Protein AF-A0A958MGC2-F1 (afdb_monomer_lite)

Secondary structure (DSSP, 8-state):
-HHHHHHHHHHHHHHHHTS-HHHHHHHHS--TTSPPPEEEEEEEBSS-HHHHHHHHHHHH--EEEEEEEEEEEE-TTT--EEEEEEEEEEEEEETTEEEEEEE--TT---S-HHHHHHH---EEEEEPPBPHHHHHHHHHHHHHHHHTT-B-S-SS---EEEEEEPPPTTTSTT--HHHHHHHHHHHHSHHHHHHHHHHH---HHHHTTSBPPPHHHHHHHH-TT----HHHHHIIIIIIHHHHHTT-TTGGGS-HHHHHHHHHHHHHHH-GGGGHHHHTSBSEE-HHHHHHH-TTSHHHHHHHTTSS--S--SEEEEEE-SS--HHHHHHHHHHHHHHHHHHHHHHHGGG---S--------------------

Sequence (375 aa):
MKVVTFLLIFSLALQALAANPLIVAEDRYFDPAFMPRVGIEIELTGLSLEELAPIIQKKIGGVIQVYKKEEWDFDPATKKPLRYYVVGKQIEKSLLGALIIKPEDNGTSNDNLKEAYQKTQVVEIVTEPLNYAQVEVLQKAMDAIKEAGALGTSRVSSVSIQINVEMGEGLRENILVNDILTILRGYLHPDPRKDIGFHFKVPKHRQKYLGLFSDGMMERLMDPLYHPSWEKFFEDFMYRQSLEILGFAKAWSFSPKRARRLLRREVEAKGFEVLLPVMKWNYIRVSSLMMFMFPKDWLTQYLLETDWFKDHPILEFREPNNDFRVNSKVRKITGHVIRSTHEGVVALKGLGFRKGVLPIFKVSRPSCQRIMLNL

Radius of gyration: 22.32 Å; chains: 1; bounding box: 54×69×52 Å

Foldseek 3Di:
DVVVVVVVVVVVVVVVVVPQPLVVLLVPLDDLVPFFFKKKKWKWFFDDQVRLPVLLCVLFPADKDKDWDWDWDAQPVPRHIDIDIWIWIWGAPTNQHIKIKTADLLPPPPNDVVVSSVPGRMIMIIGDGGRLVSLVSVLRSLVRVVVVGIAFADLPDQIWMKIQGADPPVVLVVDFPQLVLLLCCSCVPPVVVVVLCVVQVHHPVLDLLADDFDPVVVVLSNPPPNRDGLVVNLLCQQFLSLVVLVVNPCSVVDDSVRRLVVVVVCCVVPNCVSCCSRAGRHQKHQVLSNCLVCVPDPVSVVVVVVVPDDNDDRMMGIGGTGPSCSSSVSSSSSSSSSVSNVVVVVVVVVVPDDDDDPDPPPPPDDPPDDDDPDD

pLDDT: mean 78.14, std 20.05, range [22.38, 98.25]

Structure (mmCIF, N/CA/C/O backbone):
data_AF-A0A958MGC2-F1
#
_entry.id   AF-A0A958MGC2-F1
#
loop_
_atom_site.group_PDB
_atom_site.id
_atom_site.type_symbol
_atom_site.label_atom_id
_atom_site.label_alt_id
_atom_site.label_comp_id
_atom_site.label_asym_id
_atom_site.label_entity_id
_atom_site.label_seq_id
_atom_site.pdbx_PDB_ins_code
_atom_site.Cartn_x
_atom_site.Cartn_y
_atom_site.Cartn_z
_atom_site.occupancy
_atom_site.B_iso_or_equiv
_atom_site.auth_seq_id
_atom_site.auth_comp_id
_atom_site.auth_asym_id
_atom_site.auth_atom_id
_atom_site.pdbx_PDB_model_num
ATOM 1 N N . MET A 1 1 ? -30.769 -38.389 -25.451 1.00 60.81 1 MET A N 1
ATOM 2 C CA . MET A 1 1 ? -30.985 -37.647 -24.183 1.00 60.81 1 MET A CA 1
ATOM 3 C C . MET A 1 1 ? -29.845 -37.795 -23.172 1.00 60.81 1 MET A C 1
ATOM 5 O O . MET A 1 1 ? -29.325 -36.772 -22.761 1.00 60.81 1 MET A O 1
ATOM 9 N N . LYS A 1 2 ? -29.387 -39.006 -22.809 1.00 76.19 2 LYS A N 1
ATOM 10 C CA . LYS A 1 2 ? -28.384 -39.200 -21.732 1.00 76.19 2 LYS A CA 1
ATOM 11 C C . LYS A 1 2 ? -27.013 -38.525 -21.955 1.00 76.19 2 LYS A C 1
ATOM 13 O O . LYS A 1 2 ? -26.434 -38.025 -21.001 1.00 76.19 2 LYS A O 1
ATOM 18 N N . VAL A 1 3 ? -26.522 -38.458 -23.197 1.00 79.56 3 VAL A N 1
ATOM 19 C CA . VAL A 1 3 ? -25.216 -37.841 -23.524 1.00 79.56 3 VAL A CA 1
ATOM 20 C C . VAL A 1 3 ? -25.236 -36.318 -23.360 1.00 79.56 3 VAL A C 1
ATOM 22 O O . VAL A 1 3 ? -24.303 -35.747 -22.811 1.00 79.56 3 VAL A O 1
ATOM 25 N N . VAL A 1 4 ? -26.325 -35.661 -23.772 1.00 81.44 4 VAL A N 1
ATOM 26 C CA . VAL A 1 4 ? -26.470 -34.200 -23.656 1.00 81.44 4 VAL A CA 1
ATOM 27 C C . VAL A 1 4 ? -26.569 -33.790 -22.188 1.00 81.44 4 VAL A C 1
ATOM 29 O O . VAL A 1 4 ? -25.890 -32.861 -21.775 1.00 81.44 4 VAL A O 1
ATOM 32 N N . THR A 1 5 ? -27.333 -34.528 -21.376 1.00 86.00 5 THR A N 1
ATOM 33 C CA . THR A 1 5 ? -27.418 -34.289 -19.928 1.00 86.00 5 THR A CA 1
ATOM 34 C C . THR A 1 5 ? -26.073 -34.511 -19.231 1.00 86.00 5 THR A C 1
ATOM 36 O O . THR A 1 5 ? -25.695 -33.706 -18.387 1.00 86.00 5 THR A O 1
ATOM 39 N N . PHE A 1 6 ? -25.318 -35.550 -19.608 1.00 85.44 6 PHE A N 1
ATOM 40 C CA . PHE A 1 6 ? -23.979 -35.794 -19.063 1.00 85.44 6 PHE A CA 1
ATOM 41 C C . PHE A 1 6 ? -22.995 -34.674 -19.422 1.00 85.44 6 PHE A C 1
ATOM 43 O O . PHE A 1 6 ? -22.301 -34.181 -18.542 1.00 85.44 6 PHE A O 1
ATOM 50 N N . LEU A 1 7 ? -22.973 -34.221 -20.679 1.00 83.19 7 LEU A N 1
ATOM 51 C CA . LEU A 1 7 ? -22.119 -33.109 -21.107 1.00 83.19 7 LEU A CA 1
ATOM 52 C C . LEU A 1 7 ? -22.493 -31.794 -20.418 1.00 83.19 7 LEU A C 1
ATOM 54 O O . LEU A 1 7 ? -21.602 -31.034 -20.055 1.00 83.19 7 LEU A O 1
ATOM 58 N N . LEU A 1 8 ? -23.785 -31.542 -20.187 1.00 82.38 8 LEU A N 1
ATOM 59 C CA . LEU A 1 8 ? -24.240 -30.352 -19.467 1.00 82.38 8 LEU A CA 1
ATOM 60 C C . LEU A 1 8 ? -23.826 -30.395 -17.991 1.00 82.38 8 LEU A C 1
ATOM 62 O O . LEU A 1 8 ? -23.301 -29.414 -17.481 1.00 82.38 8 LEU A O 1
ATOM 66 N N . ILE A 1 9 ? -24.002 -31.537 -17.320 1.00 79.75 9 ILE A N 1
ATOM 67 C CA . ILE A 1 9 ? -23.574 -31.726 -15.925 1.00 79.75 9 ILE A CA 1
ATOM 68 C C . ILE A 1 9 ? -22.051 -31.651 -15.815 1.00 79.75 9 ILE A C 1
ATOM 70 O O . ILE A 1 9 ? -21.545 -31.018 -14.899 1.00 79.75 9 ILE A O 1
ATOM 74 N N . PHE A 1 10 ? -21.314 -32.247 -16.751 1.00 76.81 10 PHE A N 1
ATOM 75 C CA . PHE A 1 10 ? -19.855 -32.194 -16.776 1.00 76.81 10 PHE A CA 1
ATOM 76 C C . PHE A 1 10 ? -19.345 -30.776 -17.057 1.00 76.81 10 PHE A C 1
ATOM 78 O O . PHE A 1 10 ? -18.408 -30.326 -16.408 1.00 76.81 10 PHE A O 1
ATOM 85 N N . SER A 1 11 ? -19.995 -30.036 -17.957 1.00 71.25 11 SER A N 1
ATOM 86 C CA . SER A 1 11 ? -19.690 -28.629 -18.223 1.00 71.25 11 SER A CA 1
ATOM 87 C C . SER A 1 11 ? -20.003 -27.742 -17.018 1.00 71.25 11 SER A C 1
ATOM 89 O O . SER A 1 11 ? -19.169 -26.920 -16.658 1.00 71.25 11 SER A O 1
ATOM 91 N N . LEU A 1 12 ? -21.136 -27.951 -16.343 1.00 69.69 12 LEU A N 1
ATOM 92 C CA . LEU A 1 12 ? -21.482 -27.247 -15.105 1.00 69.69 12 LEU A CA 1
ATOM 93 C C . LEU A 1 12 ? -20.542 -27.621 -13.952 1.00 69.69 12 LEU A C 1
ATOM 95 O O . LEU A 1 12 ? -20.161 -26.751 -13.180 1.00 69.69 12 LEU A O 1
ATOM 99 N N . ALA A 1 13 ? -20.114 -28.881 -13.855 1.00 64.06 13 ALA A N 1
ATOM 100 C CA . ALA A 1 13 ? -19.135 -29.332 -12.868 1.00 64.06 13 ALA A CA 1
ATOM 101 C C . ALA A 1 13 ? -17.744 -28.746 -13.144 1.00 64.06 13 ALA A C 1
ATOM 103 O O . ALA A 1 13 ? -17.074 -28.316 -12.212 1.00 64.06 13 ALA A O 1
ATOM 104 N N . LEU A 1 14 ? -17.324 -28.661 -14.409 1.00 61.19 14 LEU A N 1
ATOM 105 C CA . LEU A 1 14 ? -16.090 -27.984 -14.811 1.00 61.19 14 LEU A CA 1
ATOM 106 C C . LEU A 1 14 ? -16.166 -26.473 -14.579 1.00 61.19 14 LEU A C 1
ATOM 108 O O . LEU A 1 14 ? -15.189 -25.895 -14.124 1.00 61.19 14 LEU A O 1
ATOM 112 N N . GLN A 1 15 ? -17.312 -25.837 -14.832 1.00 56.97 15 GLN A N 1
ATOM 113 C CA . GLN A 1 15 ? -17.533 -24.417 -14.536 1.00 56.97 15 GLN A CA 1
ATOM 114 C C . GLN A 1 15 ? -17.583 -24.144 -13.026 1.00 56.97 15 GLN A C 1
ATOM 116 O O . GLN A 1 15 ? -17.067 -23.127 -12.580 1.00 56.97 15 GLN A O 1
ATOM 121 N N . ALA A 1 16 ? -18.131 -25.065 -12.229 1.00 54.12 16 ALA A N 1
ATOM 122 C CA . ALA A 1 16 ? -18.111 -24.997 -10.768 1.00 54.12 16 ALA A CA 1
ATOM 123 C C . ALA A 1 16 ? -16.713 -25.277 -10.185 1.00 54.12 16 ALA A C 1
ATOM 125 O O . ALA A 1 16 ? -16.341 -24.684 -9.178 1.00 54.12 16 ALA A O 1
ATOM 126 N N . LEU A 1 17 ? -15.909 -26.132 -10.827 1.00 52.47 17 LEU A N 1
ATOM 127 C CA . LEU A 1 17 ? -14.487 -26.325 -10.508 1.00 52.47 17 LEU A CA 1
ATOM 128 C C . LEU A 1 17 ? -13.619 -25.146 -10.975 1.00 52.47 17 LEU A C 1
ATOM 130 O O . LEU A 1 17 ? -12.576 -24.890 -10.382 1.00 52.47 17 LEU A O 1
ATOM 134 N N . ALA A 1 18 ? -14.063 -24.425 -12.005 1.00 49.25 18 ALA A N 1
ATOM 135 C CA . ALA A 1 18 ? -13.498 -23.161 -12.469 1.00 49.25 18 ALA A CA 1
ATOM 136 C C . ALA A 1 18 ? -14.079 -21.937 -11.736 1.00 49.25 18 ALA A C 1
ATOM 138 O O . ALA A 1 18 ? -13.784 -20.805 -12.124 1.00 49.25 18 ALA A O 1
ATOM 139 N N . ALA A 1 19 ? -14.893 -22.138 -10.687 1.00 49.19 19 ALA A N 1
ATOM 140 C CA . ALA A 1 19 ? -15.298 -21.055 -9.799 1.00 49.19 19 ALA A CA 1
ATOM 141 C C . ALA A 1 19 ? -14.047 -20.331 -9.289 1.00 49.19 19 ALA A C 1
ATOM 143 O O . ALA A 1 19 ? -13.040 -20.979 -8.990 1.00 49.19 19 ALA A O 1
ATOM 144 N N . ASN A 1 20 ? -14.111 -18.994 -9.246 1.00 53.62 20 ASN A N 1
ATOM 145 C CA . ASN A 1 20 ? -12.945 -18.134 -9.075 1.00 53.62 20 ASN A CA 1
ATOM 146 C C . ASN A 1 20 ? -12.030 -18.666 -7.960 1.00 53.62 20 ASN A C 1
ATOM 148 O O . ASN A 1 20 ? -12.448 -18.739 -6.800 1.00 53.62 20 ASN A O 1
ATOM 152 N N . PRO A 1 21 ? -10.779 -19.014 -8.288 1.00 52.41 21 PRO A N 1
ATOM 153 C CA . PRO A 1 21 ? -9.849 -19.583 -7.332 1.00 52.41 21 PRO A CA 1
ATOM 154 C C . PRO A 1 21 ? -9.601 -18.706 -6.095 1.00 52.41 21 PRO A C 1
ATOM 156 O O . PRO A 1 21 ? -9.197 -19.240 -5.069 1.00 52.41 21 PRO A O 1
ATOM 159 N N . LEU A 1 22 ? -9.849 -17.389 -6.158 1.00 48.25 22 LEU A N 1
ATOM 160 C CA . LEU A 1 22 ? -9.833 -16.499 -4.990 1.00 48.25 22 LEU A CA 1
ATOM 161 C C . LEU A 1 22 ? -11.006 -16.746 -4.033 1.00 48.25 22 LEU A C 1
ATOM 163 O O . LEU A 1 22 ? -10.810 -16.711 -2.825 1.00 48.25 22 LEU A O 1
ATOM 167 N N . ILE A 1 23 ? -12.198 -17.035 -4.564 1.00 50.75 23 ILE A N 1
ATOM 168 C CA . ILE A 1 23 ? -13.421 -17.268 -3.778 1.00 50.75 23 ILE A CA 1
ATOM 169 C C . ILE A 1 23 ? -13.341 -18.618 -3.056 1.00 50.75 23 ILE A C 1
ATOM 171 O O . ILE A 1 23 ? -13.745 -18.737 -1.907 1.00 50.75 23 ILE A O 1
ATOM 175 N N . VAL A 1 24 ? -12.767 -19.640 -3.700 1.00 53.22 24 VAL A N 1
ATOM 176 C CA . VAL A 1 24 ? -12.574 -20.964 -3.077 1.00 53.22 24 VAL A CA 1
ATOM 177 C C . VAL A 1 24 ? -11.347 -20.983 -2.155 1.00 53.22 24 VAL A C 1
ATOM 179 O O . VAL A 1 24 ? -11.271 -21.801 -1.234 1.00 53.22 24 VAL A O 1
ATOM 182 N N . ALA A 1 25 ? -10.376 -20.086 -2.373 1.00 53.91 25 ALA A N 1
ATOM 183 C CA . ALA A 1 25 ? -9.175 -20.038 -1.548 1.00 53.91 25 ALA A CA 1
ATOM 184 C C . ALA A 1 25 ? -9.444 -19.587 -0.108 1.00 53.91 25 ALA A C 1
ATOM 186 O O . ALA A 1 25 ? -8.764 -20.072 0.799 1.00 53.91 25 ALA A O 1
ATOM 187 N N . GLU A 1 26 ? -10.448 -18.726 0.086 1.00 60.03 26 GLU A N 1
ATOM 188 C CA . GLU A 1 26 ? -10.900 -18.229 1.391 1.00 60.03 26 GLU A CA 1
ATOM 189 C C . GLU A 1 26 ? -11.238 -19.333 2.386 1.00 60.03 26 GLU A C 1
ATOM 191 O O . GLU A 1 26 ? -10.917 -19.191 3.558 1.00 60.03 26 GLU A O 1
ATOM 196 N N . ASP A 1 27 ? -11.867 -20.417 1.933 1.00 63.47 27 ASP A N 1
ATOM 197 C CA . ASP A 1 27 ? -12.361 -21.463 2.832 1.00 63.47 27 ASP A CA 1
ATOM 198 C C . ASP A 1 27 ? -11.470 -22.710 2.823 1.00 63.47 27 ASP A C 1
ATOM 200 O O . ASP A 1 27 ? -11.429 -23.458 3.798 1.00 63.47 27 ASP A O 1
ATOM 204 N N . ARG A 1 28 ? -10.739 -22.957 1.726 1.00 65.88 28 ARG A N 1
ATOM 205 C CA . ARG A 1 28 ? -9.968 -24.199 1.558 1.00 65.88 28 ARG A CA 1
ATOM 206 C C . ARG A 1 28 ? -8.533 -24.124 2.076 1.00 65.88 28 ARG A C 1
ATOM 208 O O . ARG A 1 28 ? -8.011 -25.142 2.522 1.00 65.88 28 ARG A O 1
ATOM 215 N N . TYR A 1 29 ? -7.883 -22.966 1.964 1.00 67.19 29 TYR A N 1
ATOM 216 C CA . TYR A 1 29 ? -6.463 -22.795 2.327 1.00 67.19 29 TYR A CA 1
ATOM 217 C C . TYR A 1 29 ? -6.262 -21.897 3.544 1.00 67.19 29 TYR A C 1
ATOM 219 O O . TYR A 1 29 ? -5.133 -21.674 3.977 1.00 67.19 29 TYR A O 1
ATOM 227 N N . PHE A 1 30 ? -7.352 -21.376 4.091 1.00 71.19 30 PHE A N 1
ATOM 228 C CA . PHE A 1 30 ? -7.328 -20.562 5.282 1.00 71.19 30 PHE A CA 1
ATOM 229 C C . PHE A 1 30 ? -7.289 -21.441 6.532 1.00 71.19 30 PHE A C 1
ATOM 231 O O . PHE A 1 30 ? -8.224 -22.191 6.808 1.00 71.19 30 PHE A O 1
ATOM 238 N N . ASP A 1 31 ? -6.222 -21.301 7.315 1.00 72.06 31 ASP A N 1
ATOM 239 C CA . ASP A 1 31 ? -6.141 -21.857 8.662 1.00 72.06 31 ASP A CA 1
ATOM 240 C C . ASP A 1 31 ? -5.761 -20.742 9.654 1.00 72.06 31 ASP A C 1
ATOM 242 O O . ASP A 1 31 ? -4.652 -20.198 9.574 1.00 72.06 31 ASP A O 1
ATOM 246 N N . PRO A 1 32 ? -6.651 -20.385 10.602 1.00 71.94 32 PRO A N 1
ATOM 247 C CA . PRO A 1 32 ? -6.389 -19.335 11.576 1.00 71.94 32 PRO A CA 1
ATOM 248 C C . PRO A 1 32 ? -5.186 -19.589 12.480 1.00 71.94 32 PRO A C 1
ATOM 250 O O . PRO A 1 32 ? -4.611 -18.620 12.978 1.00 71.94 32 PRO A O 1
ATOM 253 N N . ALA A 1 33 ? -4.775 -20.843 12.671 1.00 66.81 33 ALA A N 1
ATOM 254 C CA . ALA A 1 33 ? -3.636 -21.191 13.513 1.00 66.81 33 ALA A CA 1
ATOM 255 C C . ALA A 1 33 ? -2.277 -20.963 12.830 1.00 66.81 33 ALA A C 1
ATOM 257 O O . ALA A 1 33 ? -1.276 -20.784 13.523 1.00 66.81 33 ALA A O 1
ATOM 258 N N . PHE A 1 34 ? -2.232 -20.951 11.494 1.00 67.56 34 PHE A N 1
ATOM 259 C CA . PHE A 1 34 ? -0.984 -20.871 10.719 1.00 67.56 34 PHE A CA 1
ATOM 260 C C . PHE A 1 34 ? -0.867 -19.606 9.873 1.00 67.56 34 PHE A C 1
ATOM 262 O O . PHE A 1 34 ? 0.015 -19.505 9.018 1.00 67.56 34 PHE A O 1
ATOM 269 N N . MET A 1 35 ? -1.747 -18.632 10.089 1.00 73.06 35 MET A N 1
ATOM 270 C CA . MET A 1 35 ? -1.701 -17.407 9.312 1.00 73.06 35 MET A CA 1
ATOM 271 C C . MET A 1 35 ? -0.549 -16.487 9.705 1.00 73.06 35 MET A C 1
ATOM 273 O O . MET A 1 35 ? -0.261 -16.326 10.897 1.00 73.06 35 MET A O 1
ATOM 277 N N . PRO A 1 36 ? 0.049 -15.802 8.713 1.00 77.38 36 PRO A N 1
ATOM 278 C CA . PRO A 1 36 ? 0.894 -14.660 9.001 1.00 77.38 36 PRO A CA 1
ATOM 279 C C . PRO A 1 36 ? 0.104 -13.588 9.757 1.00 77.38 36 PRO A C 1
ATOM 281 O O . PRO A 1 36 ? -1.114 -13.456 9.597 1.00 77.38 36 PRO A O 1
ATOM 284 N N . ARG A 1 37 ? 0.810 -12.787 10.556 1.00 85.31 37 ARG A N 1
ATOM 285 C CA . ARG A 1 37 ? 0.225 -11.555 11.084 1.00 85.31 37 ARG A CA 1
ATOM 286 C C . ARG A 1 37 ? 0.016 -10.559 9.950 1.00 85.31 37 ARG A C 1
ATOM 288 O O . ARG A 1 37 ? 0.730 -10.578 8.947 1.00 85.31 37 ARG A O 1
ATOM 295 N N . VAL A 1 38 ? -0.956 -9.676 10.124 1.00 87.88 38 VAL A N 1
ATOM 296 C CA . VAL A 1 38 ? -1.289 -8.656 9.131 1.00 87.88 38 VAL A CA 1
ATOM 297 C C . VAL A 1 38 ? -1.375 -7.286 9.786 1.00 87.88 38 VAL A C 1
ATOM 299 O O . VAL A 1 38 ? -2.115 -7.100 10.749 1.00 87.88 38 VAL A O 1
ATOM 302 N N . GLY A 1 39 ? -0.615 -6.320 9.278 1.00 90.31 39 GLY A N 1
ATOM 303 C CA . GLY A 1 39 ? -0.887 -4.909 9.541 1.00 90.31 39 GLY A CA 1
ATOM 304 C C . GLY A 1 39 ? -2.100 -4.482 8.720 1.00 90.31 39 GLY A C 1
ATOM 305 O O . GLY A 1 39 ? -2.265 -4.931 7.584 1.00 90.31 39 GLY A O 1
ATOM 306 N N . ILE A 1 40 ? -2.976 -3.662 9.288 1.00 92.38 40 ILE A N 1
ATOM 307 C CA . ILE A 1 40 ? -4.205 -3.243 8.617 1.00 92.38 40 ILE A CA 1
ATOM 308 C C . ILE A 1 40 ? -4.316 -1.728 8.695 1.00 92.38 40 ILE A C 1
ATOM 310 O O . ILE A 1 40 ? -4.247 -1.148 9.778 1.00 92.38 40 ILE A O 1
ATOM 314 N N . GLU A 1 41 ? -4.520 -1.110 7.538 1.00 92.62 41 GLU A N 1
ATOM 315 C CA . GLU A 1 41 ? -4.837 0.306 7.397 1.00 92.62 41 GLU A CA 1
ATOM 316 C C . GLU A 1 41 ? -6.260 0.436 6.864 1.00 92.62 41 GLU A C 1
ATOM 318 O O . GLU A 1 41 ? -6.658 -0.281 5.942 1.00 92.62 41 GLU A O 1
ATOM 323 N N . ILE A 1 42 ? -7.059 1.310 7.464 1.00 92.75 42 ILE A N 1
ATOM 324 C CA . ILE A 1 42 ? -8.460 1.520 7.099 1.00 92.75 42 ILE A CA 1
ATOM 325 C C . ILE A 1 42 ? -8.690 3.013 6.998 1.00 92.75 42 ILE A C 1
ATOM 327 O O . ILE A 1 42 ? -8.750 3.713 8.005 1.00 92.75 42 ILE A O 1
ATOM 331 N N . GLU A 1 43 ? -8.869 3.484 5.776 1.00 90.81 43 GLU A N 1
ATOM 332 C CA . GLU A 1 43 ? -9.285 4.847 5.505 1.00 90.81 43 GLU A CA 1
ATOM 333 C C . GLU A 1 43 ? -10.822 4.925 5.527 1.00 90.81 43 GLU A C 1
ATOM 335 O O . GLU A 1 43 ? -11.526 4.020 5.044 1.00 90.81 43 GLU A O 1
ATOM 340 N N . LEU A 1 44 ? -11.356 6.023 6.058 1.00 91.44 44 LEU A N 1
ATOM 341 C CA . LEU A 1 44 ? -12.791 6.295 6.128 1.00 91.44 44 LEU A CA 1
ATOM 342 C C . LEU A 1 44 ? -13.094 7.792 6.201 1.00 91.44 44 LEU A C 1
ATOM 344 O O . LEU A 1 44 ? -12.218 8.609 6.455 1.00 91.44 44 LEU A O 1
ATOM 348 N N . THR A 1 45 ? -14.359 8.142 5.990 1.00 88.94 45 THR A N 1
ATOM 349 C CA . THR A 1 45 ? -14.900 9.502 6.151 1.00 88.94 45 THR A CA 1
ATOM 350 C C . THR A 1 45 ? -16.144 9.480 7.041 1.00 88.94 45 THR A C 1
ATOM 352 O O . THR A 1 45 ? -16.582 8.413 7.467 1.00 88.94 45 THR A O 1
ATOM 355 N N . GLY A 1 46 ? -16.734 10.643 7.321 1.00 89.44 46 GLY A N 1
ATOM 356 C CA . GLY A 1 46 ? -18.014 10.756 8.034 1.00 89.44 46 GLY A CA 1
ATOM 357 C C . GLY A 1 46 ? -17.902 10.811 9.558 1.00 89.44 46 GLY A C 1
ATOM 358 O O . GLY A 1 46 ? -18.866 11.206 10.200 1.00 89.44 46 GLY A O 1
ATOM 359 N N . LEU A 1 47 ? -16.734 10.491 10.122 1.00 91.31 47 LEU A N 1
ATOM 360 C CA . LEU A 1 47 ? -16.434 10.650 11.545 1.00 91.31 47 LEU A CA 1
ATOM 361 C C . LEU A 1 47 ? -15.072 11.323 11.740 1.00 91.31 47 LEU A C 1
ATOM 363 O O . LEU A 1 47 ? -14.113 11.018 11.029 1.00 91.31 47 LEU A O 1
ATOM 367 N N . SER A 1 48 ? -14.989 12.215 12.721 1.00 90.62 48 SER A N 1
ATOM 368 C CA . SER A 1 48 ? -13.742 12.845 13.168 1.00 90.62 48 SER A CA 1
ATOM 369 C C . SER A 1 48 ? -12.887 11.908 14.033 1.00 90.62 48 SER A C 1
ATOM 371 O O . SER A 1 48 ? -13.349 10.876 14.527 1.00 90.62 48 SER A O 1
ATOM 373 N N . LEU A 1 49 ? -11.626 12.291 14.271 1.00 91.00 49 LEU A N 1
ATOM 374 C CA . LEU A 1 49 ? -10.719 11.586 15.188 1.00 91.00 49 LEU A CA 1
ATOM 375 C C . LEU A 1 49 ? -11.298 11.518 16.610 1.00 91.00 49 LEU A C 1
ATOM 377 O O . LEU A 1 49 ? -11.170 10.500 17.297 1.00 91.00 49 LEU A O 1
ATOM 381 N N . GLU A 1 50 ? -11.936 12.606 17.042 1.00 91.38 50 GLU A N 1
ATOM 382 C CA . GLU A 1 50 ? -12.571 12.773 18.348 1.00 91.38 50 GLU A CA 1
ATOM 383 C C . GLU A 1 50 ? -13.759 11.830 18.541 1.00 91.38 50 GLU A C 1
ATOM 385 O O . GLU A 1 50 ? -13.959 11.331 19.646 1.00 91.38 50 GLU A O 1
ATOM 390 N N . GLU A 1 51 ? -14.517 11.557 17.479 1.00 94.75 51 GLU A N 1
ATOM 391 C CA . GLU A 1 51 ? -15.644 10.619 17.498 1.00 94.75 51 GLU A CA 1
ATOM 392 C C . GLU A 1 51 ? -15.172 9.164 17.385 1.00 94.75 51 GLU A C 1
ATOM 394 O O . GLU A 1 51 ? -15.663 8.290 18.102 1.00 94.75 51 GLU A O 1
ATOM 399 N N . LEU A 1 52 ? -14.192 8.891 16.516 1.00 95.19 52 LEU A N 1
ATOM 400 C CA . LEU A 1 52 ? -13.713 7.535 16.236 1.00 95.19 52 LEU A CA 1
ATOM 401 C C . LEU A 1 52 ? -13.018 6.890 17.432 1.00 95.19 52 LEU A C 1
ATOM 403 O O . LEU A 1 52 ? -13.301 5.732 17.755 1.00 95.19 52 LEU A O 1
ATOM 407 N N . ALA A 1 53 ? -12.105 7.611 18.089 1.00 95.75 53 ALA A N 1
ATOM 408 C CA . ALA A 1 53 ? -11.270 7.021 19.132 1.00 95.75 53 ALA A CA 1
ATOM 409 C C . ALA A 1 53 ? -12.090 6.446 20.308 1.00 95.75 53 ALA A C 1
ATOM 411 O O . ALA A 1 53 ? -11.846 5.291 20.670 1.00 95.75 53 ALA A O 1
ATOM 412 N N . PRO A 1 54 ? -13.102 7.146 20.865 1.00 97.56 54 PRO A N 1
ATOM 413 C CA . PRO A 1 54 ? -13.964 6.592 21.911 1.00 97.56 54 PRO A CA 1
ATOM 414 C C . PRO A 1 54 ? -14.788 5.379 21.461 1.00 97.56 54 PRO A C 1
ATOM 416 O O . PRO A 1 54 ? -14.954 4.431 22.233 1.00 97.56 54 PRO A O 1
ATOM 419 N N . ILE A 1 55 ? -15.292 5.371 20.218 1.00 97.81 55 ILE A N 1
ATOM 420 C CA . ILE A 1 55 ? -16.070 4.240 19.683 1.00 97.81 55 ILE A CA 1
ATOM 421 C C . ILE A 1 55 ? -15.193 2.989 19.611 1.00 97.81 55 ILE A C 1
ATOM 423 O O . ILE A 1 55 ? -15.591 1.921 20.086 1.00 97.81 55 ILE A O 1
ATOM 427 N N . ILE A 1 56 ? -13.986 3.130 19.057 1.00 97.31 56 ILE A N 1
ATOM 428 C CA . ILE A 1 56 ? -13.029 2.030 18.929 1.00 97.31 56 ILE A CA 1
ATOM 429 C C . ILE A 1 56 ? -12.596 1.561 20.321 1.00 97.31 56 ILE A C 1
ATOM 431 O O . ILE A 1 56 ? -12.724 0.372 20.618 1.00 97.31 56 ILE A O 1
ATOM 435 N N . GLN A 1 57 ? -12.190 2.477 21.208 1.00 97.62 57 GLN A N 1
ATOM 436 C CA . GLN A 1 57 ? -11.788 2.163 22.585 1.00 97.62 57 GLN A CA 1
ATOM 437 C C . GLN A 1 57 ? -12.870 1.371 23.330 1.00 97.62 57 GLN A C 1
ATOM 439 O O . GLN A 1 57 ? -12.565 0.386 23.997 1.00 97.62 57 GLN A O 1
ATOM 444 N N . LYS A 1 58 ? -14.151 1.730 23.186 1.00 97.62 58 LYS A N 1
ATOM 445 C CA . LYS A 1 58 ? -15.255 0.992 23.821 1.00 97.62 58 LYS A CA 1
ATOM 446 C C . LYS A 1 58 ? -15.332 -0.473 23.369 1.00 97.62 58 LYS A C 1
ATOM 448 O O . LYS A 1 58 ? -15.795 -1.318 24.133 1.00 97.62 58 LYS A O 1
ATOM 453 N N . LYS A 1 59 ? -14.913 -0.784 22.139 1.00 97.12 59 LYS A N 1
ATOM 454 C CA . LYS A 1 59 ? -14.950 -2.144 21.576 1.00 97.12 59 LYS A CA 1
ATOM 455 C C . LYS A 1 59 ? -13.690 -2.954 21.860 1.00 97.12 59 LYS A C 1
ATOM 457 O O . LYS A 1 59 ? -13.804 -4.165 22.038 1.00 97.12 59 LYS A O 1
ATOM 462 N N . ILE A 1 60 ? -12.521 -2.315 21.904 1.00 96.75 60 ILE A N 1
ATOM 463 C CA . ILE A 1 60 ? -11.227 -3.012 22.024 1.00 96.75 60 ILE A CA 1
ATOM 464 C C . ILE A 1 60 ? -10.507 -2.768 23.357 1.00 96.75 60 ILE A C 1
ATOM 466 O O . ILE A 1 60 ? -9.457 -3.361 23.601 1.00 96.75 60 ILE A O 1
ATOM 470 N N . GLY A 1 61 ? -11.057 -1.920 24.225 1.00 96.94 61 GLY A N 1
ATOM 471 C CA . GLY A 1 61 ? -10.425 -1.474 25.464 1.00 96.94 61 GLY A CA 1
ATOM 472 C C . GLY A 1 61 ? -9.248 -0.522 25.225 1.00 96.94 61 GLY A C 1
ATOM 473 O O . GLY A 1 61 ? -9.138 0.115 24.178 1.00 96.94 61 GLY A O 1
ATOM 474 N N . GLY A 1 62 ? -8.352 -0.444 26.210 1.00 96.31 62 GLY A N 1
ATOM 475 C CA . GLY A 1 62 ? -7.136 0.366 26.143 1.00 96.31 62 GLY A CA 1
ATOM 476 C C . GLY A 1 62 ? -7.308 1.821 26.589 1.00 96.31 62 GLY A C 1
ATOM 477 O O . GLY A 1 62 ? -8.346 2.225 27.122 1.00 96.31 62 GLY A O 1
ATOM 478 N N . VAL A 1 63 ? -6.256 2.614 26.389 1.00 97.12 63 VAL A N 1
ATOM 479 C CA . VAL A 1 63 ? -6.171 4.020 26.812 1.00 97.12 63 VAL A CA 1
ATOM 480 C C . VAL A 1 63 ? -5.899 4.896 25.597 1.00 97.12 63 VAL A C 1
ATOM 482 O O . VAL A 1 63 ? -4.932 4.660 24.877 1.00 97.12 63 VAL A O 1
ATOM 485 N N . ILE A 1 64 ? -6.740 5.912 25.390 1.00 97.12 64 ILE A N 1
ATOM 486 C CA . ILE A 1 64 ? -6.531 6.916 24.345 1.00 97.12 64 ILE A CA 1
ATOM 487 C C . ILE A 1 64 ? -5.440 7.890 24.795 1.00 97.12 64 ILE A C 1
ATOM 489 O O . ILE A 1 64 ? -5.545 8.513 25.852 1.00 97.12 64 ILE A O 1
ATOM 493 N N . GLN A 1 65 ? -4.433 8.066 23.952 1.00 95.94 65 GLN A N 1
ATOM 494 C CA . GLN A 1 65 ? -3.425 9.111 24.041 1.00 95.94 65 GLN A CA 1
ATOM 495 C C . GLN A 1 65 ? -3.524 10.017 22.818 1.00 95.94 65 GLN A C 1
ATOM 497 O O . GLN A 1 65 ? -3.811 9.565 21.711 1.00 95.94 65 GLN A O 1
ATOM 502 N N . VAL A 1 66 ? -3.297 11.311 23.014 1.00 93.69 66 VAL A N 1
ATOM 503 C CA . VAL A 1 66 ? -3.165 12.265 21.910 1.00 93.69 66 VAL A CA 1
ATOM 504 C C . VAL A 1 66 ? -1.685 12.421 21.622 1.00 93.69 66 VAL A C 1
ATOM 506 O O . VAL A 1 66 ? -0.922 12.724 22.537 1.00 93.69 66 VAL A O 1
ATOM 509 N N . TYR A 1 67 ? -1.291 12.262 20.364 1.00 88.31 67 TYR A N 1
ATOM 510 C CA . TYR A 1 67 ? 0.076 12.530 19.938 1.00 88.31 67 TYR A CA 1
ATOM 511 C C . TYR A 1 67 ? 0.095 13.620 18.866 1.00 88.31 67 TYR A C 1
ATOM 513 O O . TYR A 1 67 ? -0.901 13.885 18.186 1.00 88.31 67 TYR A O 1
ATOM 521 N N . LYS A 1 68 ? 1.243 14.285 18.752 1.00 87.00 68 LYS A N 1
ATOM 522 C CA . LYS A 1 68 ? 1.521 15.287 17.726 1.00 87.00 68 LYS A CA 1
ATOM 523 C C . LYS A 1 68 ? 2.761 14.834 16.982 1.00 87.00 68 LYS A C 1
ATOM 525 O O . LYS A 1 68 ? 3.807 14.695 17.609 1.00 87.00 68 LYS A O 1
ATOM 530 N N . LYS A 1 69 ? 2.629 14.596 15.683 1.00 81.25 69 LYS A N 1
ATOM 531 C CA . LYS A 1 69 ? 3.760 14.316 14.802 1.00 81.25 69 LYS A CA 1
ATOM 532 C C . LYS A 1 69 ? 4.139 15.601 14.081 1.00 81.25 69 LYS A C 1
ATOM 534 O O . LYS A 1 69 ? 3.258 16.284 13.561 1.00 81.25 69 LYS A O 1
ATOM 539 N N . GLU A 1 70 ? 5.417 15.959 14.118 1.00 78.50 70 GLU A N 1
ATOM 540 C CA . GLU A 1 70 ? 5.938 17.028 13.267 1.00 78.50 70 GLU A CA 1
ATOM 541 C C . GLU A 1 70 ? 6.055 16.474 11.847 1.00 78.50 70 GLU A C 1
ATOM 543 O O . GLU A 1 70 ? 6.653 15.424 11.633 1.00 78.50 70 GLU A O 1
ATOM 548 N N . GLU A 1 71 ? 5.439 17.159 10.896 1.00 73.19 71 GLU A N 1
ATOM 549 C CA . GLU A 1 71 ? 5.563 16.877 9.475 1.00 73.19 71 GLU A CA 1
ATOM 550 C C . GLU A 1 71 ? 6.204 18.081 8.791 1.00 73.19 71 GLU A C 1
ATOM 552 O O . GLU A 1 71 ? 6.077 19.238 9.225 1.00 73.19 71 GLU A O 1
ATOM 557 N N . TRP A 1 72 ? 6.877 17.788 7.688 1.00 66.69 72 TRP A N 1
ATOM 558 C CA . TRP A 1 72 ? 7.573 18.770 6.882 1.00 66.69 72 TRP A CA 1
ATOM 559 C C . TRP A 1 72 ? 6.988 18.795 5.478 1.00 66.69 72 TRP A C 1
ATOM 561 O O . TRP A 1 72 ? 6.657 17.762 4.905 1.00 66.69 72 TRP A O 1
ATOM 571 N N . ASP A 1 73 ? 6.850 19.995 4.940 1.00 64.62 73 ASP A N 1
ATOM 572 C CA . ASP A 1 73 ? 6.453 20.244 3.558 1.00 64.62 73 ASP A CA 1
ATOM 573 C C . ASP A 1 73 ? 7.369 21.322 2.972 1.00 64.62 73 ASP A C 1
ATOM 575 O O . ASP A 1 73 ? 8.208 21.892 3.676 1.00 64.62 73 ASP A O 1
ATOM 579 N N . PHE A 1 74 ? 7.204 21.646 1.699 1.00 65.06 74 PHE A N 1
ATOM 580 C CA . PHE A 1 74 ? 7.822 22.808 1.084 1.00 65.06 74 PHE A CA 1
ATOM 581 C C . PHE A 1 74 ? 6.742 23.766 0.615 1.00 65.06 74 PHE A C 1
ATOM 583 O O . PHE A 1 74 ? 5.823 23.383 -0.098 1.00 65.06 74 PHE A O 1
ATOM 590 N N . ASP A 1 75 ? 6.889 25.041 0.961 1.00 66.69 75 ASP A N 1
ATOM 591 C CA . ASP A 1 75 ? 6.073 26.094 0.374 1.00 66.69 75 ASP A CA 1
ATOM 592 C C . ASP A 1 75 ? 6.261 26.055 -1.155 1.00 66.69 75 ASP A C 1
ATOM 594 O O . ASP A 1 75 ? 7.382 26.234 -1.642 1.00 66.69 75 ASP A O 1
ATOM 598 N N . PRO A 1 76 ? 5.209 25.821 -1.947 1.00 62.53 76 PRO A N 1
ATOM 599 C CA . PRO A 1 76 ? 5.368 25.660 -3.384 1.00 62.53 76 PRO A CA 1
ATOM 600 C C . PRO A 1 76 ? 5.762 26.956 -4.084 1.00 62.53 76 PRO A C 1
ATOM 602 O O . PRO A 1 76 ? 6.418 26.876 -5.129 1.00 62.53 76 PRO A O 1
ATOM 605 N N . ALA A 1 77 ? 5.424 28.115 -3.510 1.00 70.50 77 ALA A N 1
ATOM 606 C CA . ALA A 1 77 ? 5.784 29.429 -4.024 1.00 70.50 77 ALA A CA 1
ATOM 607 C C . ALA A 1 77 ? 7.220 29.812 -3.646 1.00 70.50 77 ALA A C 1
ATOM 609 O O . ALA A 1 77 ? 7.958 30.328 -4.485 1.00 70.50 77 ALA A O 1
ATOM 610 N N . THR A 1 78 ? 7.635 29.557 -2.401 1.00 75.88 78 THR A N 1
ATOM 611 C CA . THR A 1 78 ? 8.957 29.994 -1.907 1.00 75.88 78 THR A CA 1
ATOM 612 C C . THR A 1 78 ? 10.024 28.898 -1.896 1.00 75.88 78 THR A C 1
ATOM 614 O O . THR A 1 78 ? 11.200 29.203 -1.694 1.00 75.88 78 THR A O 1
ATOM 617 N N . LYS A 1 79 ? 9.635 27.636 -2.116 1.00 69.06 79 LYS A N 1
ATOM 618 C CA . LYS A 1 79 ? 10.456 26.415 -1.986 1.00 69.06 79 LYS A CA 1
ATOM 619 C C . LYS A 1 79 ? 11.162 26.289 -0.632 1.00 69.06 79 LYS A C 1
ATOM 621 O O . LYS A 1 79 ? 12.161 25.584 -0.512 1.00 69.06 79 LYS A O 1
ATOM 626 N N . LYS A 1 80 ? 10.658 26.975 0.397 1.00 72.19 80 LYS A N 1
ATOM 627 C CA . LYS A 1 80 ? 11.190 26.912 1.761 1.00 72.19 80 LYS A CA 1
ATOM 628 C C . LYS A 1 80 ? 10.507 25.795 2.551 1.00 72.19 80 LYS A C 1
ATOM 630 O O . LYS A 1 80 ? 9.313 25.588 2.351 1.00 72.19 80 LYS A O 1
ATOM 635 N N . PRO A 1 81 ? 11.215 25.129 3.480 1.00 68.19 81 PRO A N 1
ATOM 636 C CA . PRO A 1 81 ? 10.600 24.147 4.362 1.00 68.19 81 PRO A CA 1
ATOM 637 C C . PRO A 1 81 ? 9.492 24.773 5.219 1.00 68.19 81 PRO A C 1
ATOM 639 O O . PRO A 1 81 ? 9.702 25.801 5.870 1.00 68.19 81 PRO A O 1
ATOM 642 N N . LEU A 1 82 ? 8.333 24.128 5.253 1.00 70.12 82 LEU A N 1
ATOM 643 C CA . LEU A 1 82 ? 7.223 24.388 6.157 1.00 70.12 82 LEU A CA 1
ATOM 644 C C . LEU A 1 82 ? 7.179 23.275 7.199 1.00 70.12 82 LEU A C 1
ATOM 646 O O . LEU A 1 82 ? 7.213 22.099 6.856 1.00 70.12 82 LEU A O 1
ATOM 650 N N . ARG A 1 83 ? 7.070 23.652 8.474 1.00 74.38 83 ARG A N 1
ATOM 651 C CA . ARG A 1 83 ? 6.818 22.713 9.573 1.00 74.38 83 ARG A CA 1
ATOM 652 C C . ARG A 1 83 ? 5.373 22.828 10.011 1.00 74.38 83 ARG A C 1
ATOM 654 O O . ARG A 1 83 ? 4.882 23.941 10.229 1.00 74.38 83 ARG A O 1
ATOM 661 N N . TYR A 1 84 ? 4.703 21.704 10.188 1.00 72.75 84 TYR A N 1
ATOM 662 C CA . TYR A 1 84 ? 3.368 21.667 10.772 1.00 72.75 84 TYR A CA 1
ATOM 663 C C . TYR A 1 84 ? 3.199 20.418 11.632 1.00 72.75 84 TYR A C 1
ATOM 665 O O . TYR A 1 84 ? 3.958 19.464 11.527 1.00 72.75 84 TYR A O 1
ATOM 673 N N . TYR A 1 85 ? 2.217 20.443 12.531 1.00 79.50 85 TYR A N 1
ATOM 674 C CA . TYR A 1 85 ? 1.932 19.308 13.401 1.00 79.50 85 TYR A CA 1
ATOM 675 C C . TYR A 1 85 ? 0.658 18.618 12.944 1.00 79.50 85 TYR A C 1
ATOM 677 O O . TYR A 1 85 ? -0.398 19.253 12.875 1.00 79.50 85 TYR A O 1
ATOM 685 N N . VAL A 1 86 ? 0.749 17.315 12.704 1.00 79.12 86 VAL A N 1
ATOM 686 C CA . VAL A 1 86 ? -0.409 16.444 12.525 1.00 79.12 86 VAL A CA 1
ATOM 687 C C . VAL A 1 86 ? -0.781 15.865 13.882 1.00 79.12 86 VAL A C 1
ATOM 689 O O . VAL A 1 86 ? 0.035 15.256 14.577 1.00 79.12 86 VAL A O 1
ATOM 692 N N . VAL A 1 87 ? -2.026 16.102 14.289 1.00 86.06 87 VAL A N 1
ATOM 693 C CA . VAL A 1 87 ? -2.571 15.576 15.542 1.00 86.06 87 VAL A CA 1
ATOM 694 C C . VAL A 1 87 ? -3.239 14.239 15.254 1.00 86.06 87 VAL A C 1
ATOM 696 O O . VAL A 1 87 ? -4.098 14.153 14.381 1.00 86.06 87 VAL A O 1
ATOM 699 N N . GLY A 1 88 ? -2.868 13.214 16.015 1.00 90.88 88 GLY A N 1
ATOM 700 C CA . GLY A 1 88 ? -3.491 11.896 15.962 1.00 90.88 88 GLY A CA 1
ATOM 701 C C . GLY A 1 88 ? -3.910 11.407 17.345 1.00 90.88 88 GLY A C 1
ATOM 702 O O . GLY A 1 88 ? -3.603 12.010 18.381 1.00 90.88 88 GLY A O 1
ATOM 703 N N . LYS A 1 89 ? -4.631 10.290 17.362 1.00 94.25 89 LYS A N 1
ATOM 704 C CA . LYS A 1 89 ? -4.972 9.534 18.568 1.00 94.25 89 LYS A CA 1
ATOM 705 C C . LYS A 1 89 ? -4.295 8.173 18.498 1.00 94.25 89 LYS A C 1
ATOM 707 O O . LYS A 1 89 ? -4.234 7.561 17.439 1.00 94.25 89 LYS A O 1
ATOM 712 N N . GLN A 1 90 ? -3.828 7.681 19.630 1.00 95.44 90 GLN A N 1
ATOM 713 C CA . GLN A 1 90 ? -3.279 6.341 19.775 1.00 95.44 90 GLN A CA 1
ATOM 714 C C . GLN A 1 90 ? -4.045 5.619 20.876 1.00 95.44 90 GLN A C 1
ATOM 716 O O . GLN A 1 90 ? -4.209 6.158 21.967 1.00 95.44 90 GLN A O 1
ATOM 721 N N . ILE A 1 91 ? -4.537 4.415 20.601 1.00 96.00 91 ILE A N 1
ATOM 722 C CA . ILE A 1 91 ? -5.125 3.534 21.608 1.00 96.00 91 ILE A CA 1
ATOM 723 C C . ILE A 1 91 ? -4.057 2.521 21.996 1.00 96.00 91 ILE A C 1
ATOM 725 O O . ILE A 1 91 ? -3.684 1.665 21.198 1.00 96.00 91 ILE A O 1
ATOM 729 N N . GLU A 1 92 ? -3.565 2.617 23.226 1.00 94.44 92 GLU A N 1
ATOM 730 C CA . GLU A 1 92 ? -2.565 1.695 23.764 1.00 94.44 92 GLU A CA 1
ATOM 731 C C . GLU A 1 92 ? -3.188 0.631 24.660 1.00 94.44 92 GLU A C 1
ATOM 733 O O . GLU A 1 92 ? -4.249 0.842 25.254 1.00 94.44 92 GLU A O 1
ATOM 738 N N . LYS A 1 93 ? -2.473 -0.489 24.837 1.00 92.94 93 LYS A N 1
ATOM 739 C CA . LYS A 1 93 ? -2.841 -1.573 25.769 1.00 92.94 93 LYS A CA 1
ATOM 740 C C . LYS A 1 93 ? -4.260 -2.107 25.518 1.00 92.94 93 LYS A C 1
ATOM 742 O O . LYS A 1 93 ? -4.975 -2.454 26.457 1.00 92.94 93 LYS A O 1
ATOM 747 N N . SER A 1 94 ? -4.676 -2.130 24.254 1.00 94.94 94 SER A N 1
ATOM 748 C CA . SER A 1 94 ? -5.959 -2.691 23.835 1.00 94.94 94 SER A CA 1
ATOM 749 C C . SER A 1 94 ? -5.854 -4.200 23.598 1.00 94.94 94 SER A C 1
ATOM 751 O O . SER A 1 94 ? -4.760 -4.767 23.574 1.00 94.94 94 SER A O 1
ATOM 753 N N . LEU A 1 95 ? -6.988 -4.850 23.332 1.00 94.75 95 LEU A N 1
ATOM 754 C CA . LEU A 1 95 ? -7.033 -6.236 22.847 1.00 94.75 95 LEU A CA 1
ATOM 755 C C . LEU A 1 95 ? -6.275 -6.438 21.516 1.00 94.75 95 LEU A C 1
ATOM 757 O O . LEU A 1 95 ? -5.946 -7.571 21.158 1.00 94.75 95 LEU A O 1
ATOM 761 N N . LEU A 1 96 ? -5.992 -5.355 20.787 1.00 93.75 96 LEU A N 1
ATOM 762 C CA . LEU A 1 96 ? -5.274 -5.359 19.512 1.00 93.75 96 LEU A CA 1
ATOM 763 C C . LEU A 1 96 ? -3.790 -4.974 19.639 1.00 93.75 96 LEU A C 1
ATOM 765 O O . LEU A 1 96 ? -3.095 -4.994 18.634 1.00 93.75 96 LEU A O 1
ATOM 769 N N . GLY A 1 97 ? -3.298 -4.632 20.835 1.00 92.25 97 GLY A N 1
ATOM 770 C CA . GLY A 1 97 ? -2.006 -3.952 20.987 1.00 92.25 97 GLY A CA 1
ATOM 771 C C . GLY A 1 97 ? -2.157 -2.436 20.845 1.00 92.25 97 GLY A C 1
ATOM 772 O O . GLY A 1 97 ? -3.093 -1.863 21.428 1.00 92.25 97 GLY A O 1
ATOM 773 N N . ALA A 1 98 ? -1.246 -1.792 20.116 1.00 92.69 98 ALA A N 1
ATOM 774 C CA . ALA A 1 98 ? -1.354 -0.379 19.760 1.00 92.69 98 ALA A CA 1
ATOM 775 C C . ALA A 1 98 ? -2.117 -0.178 18.438 1.00 92.69 98 ALA A C 1
ATOM 777 O O . ALA A 1 98 ? -1.980 -0.937 17.477 1.00 92.69 98 ALA A O 1
ATOM 778 N N . LEU A 1 99 ? -2.932 0.874 18.397 1.00 94.50 99 LEU A N 1
ATOM 779 C CA . LEU A 1 99 ? -3.675 1.294 17.212 1.00 94.50 99 LEU A CA 1
ATOM 780 C C . LEU A 1 99 ? -3.589 2.812 17.083 1.00 94.50 99 LEU A C 1
ATOM 782 O O . LEU A 1 99 ? -3.808 3.535 18.054 1.00 94.50 99 LEU A O 1
ATOM 786 N N . ILE A 1 100 ? -3.282 3.290 15.885 1.00 94.06 100 ILE A N 1
ATOM 787 C CA . ILE A 1 100 ? -3.143 4.70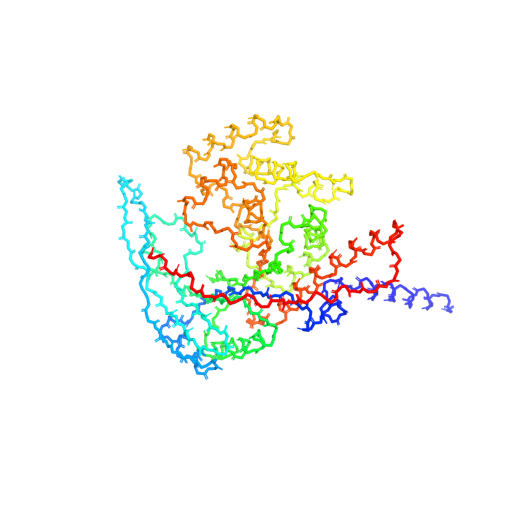8 15.559 1.00 94.06 100 ILE A CA 1
ATOM 788 C C . ILE A 1 100 ? -4.361 5.149 14.749 1.00 94.06 100 ILE A C 1
ATOM 790 O O . ILE A 1 100 ? -4.831 4.428 13.875 1.00 94.06 100 ILE A O 1
ATOM 794 N N . ILE A 1 101 ? -4.869 6.341 15.040 1.00 94.19 101 ILE A N 1
ATOM 795 C CA . ILE A 1 101 ? -5.937 7.009 14.301 1.00 94.19 101 ILE A CA 1
ATOM 796 C C . ILE A 1 101 ? -5.416 8.395 13.941 1.00 94.19 101 ILE A C 1
ATOM 798 O O . ILE A 1 101 ? -5.129 9.206 14.826 1.00 94.19 101 ILE A O 1
ATOM 802 N N . LYS A 1 102 ? -5.271 8.675 12.653 1.00 91.12 102 LYS A N 1
ATOM 803 C CA . LYS A 1 102 ? -4.657 9.911 12.159 1.00 91.12 102 LYS A CA 1
ATOM 804 C C . LYS A 1 102 ? -5.405 10.412 10.926 1.00 91.12 102 LYS A C 1
ATOM 806 O O . LYS A 1 102 ? -6.086 9.623 10.274 1.00 91.12 102 LYS A O 1
ATOM 811 N N . PRO A 1 103 ? -5.331 11.704 10.601 1.00 87.06 103 PRO A N 1
ATOM 812 C CA . PRO A 1 103 ? -5.883 12.175 9.345 1.00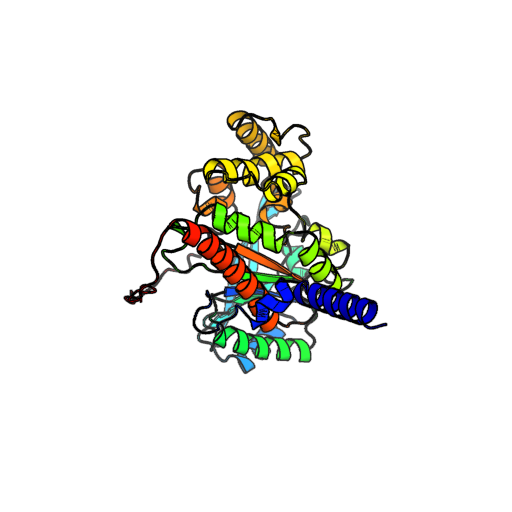 87.06 103 PRO A CA 1
ATOM 813 C C . PRO A 1 103 ? -5.009 11.671 8.181 1.00 87.06 103 PRO A C 1
ATOM 815 O O . PRO A 1 103 ? -3.823 11.400 8.371 1.00 87.06 103 PRO A O 1
ATOM 818 N N . GLU A 1 104 ? -5.598 11.524 6.995 1.00 80.88 104 GLU A N 1
ATOM 819 C CA . GLU A 1 104 ? -4.922 11.013 5.792 1.00 80.88 104 GLU A CA 1
ATOM 820 C C . GLU A 1 104 ? -5.113 11.981 4.620 1.00 80.88 104 GLU A C 1
ATOM 822 O O . GLU A 1 104 ? -6.230 12.430 4.337 1.00 80.88 104 GLU A O 1
ATOM 827 N N . ASP A 1 105 ? -4.021 12.306 3.927 1.00 67.88 105 ASP A N 1
ATOM 828 C CA . ASP A 1 105 ? -4.023 13.232 2.787 1.00 67.88 105 ASP A CA 1
ATOM 829 C C . ASP A 1 105 ? -4.097 12.524 1.422 1.00 67.88 105 ASP A C 1
ATOM 831 O O . ASP A 1 105 ? -4.248 13.181 0.388 1.00 67.88 105 ASP A O 1
ATOM 835 N N . ASN A 1 106 ? -4.051 11.184 1.391 1.00 58.09 106 ASN A N 1
ATOM 836 C CA . ASN A 1 106 ? -4.114 10.356 0.185 1.00 58.09 106 ASN A CA 1
ATOM 837 C C . ASN A 1 106 ? -3.087 10.765 -0.898 1.00 58.09 106 ASN A C 1
ATOM 839 O O . ASN A 1 106 ? -3.242 10.422 -2.077 1.00 58.09 106 ASN A O 1
ATOM 843 N N . GLY A 1 107 ? -2.033 11.497 -0.525 1.00 51.25 107 GLY A N 1
ATOM 844 C CA . GLY A 1 107 ? -1.082 12.103 -1.449 1.00 51.25 107 GLY A CA 1
ATOM 845 C C . GLY A 1 107 ? -1.727 13.020 -2.485 1.00 51.25 107 GLY A C 1
ATOM 846 O O . GLY A 1 107 ? -1.293 13.029 -3.641 1.00 51.25 107 GLY A O 1
ATOM 847 N N . THR A 1 108 ? -2.777 13.771 -2.126 1.00 47.91 108 THR A N 1
ATOM 848 C CA . THR A 1 108 ? -3.182 14.899 -2.971 1.00 47.91 108 THR A CA 1
ATOM 849 C C . THR A 1 108 ? -2.016 15.873 -3.037 1.00 47.91 108 THR A C 1
ATOM 851 O O . THR A 1 108 ? -1.662 16.469 -2.028 1.00 47.91 108 THR A O 1
ATOM 854 N N . SER A 1 109 ? -1.452 16.043 -4.233 1.00 42.06 109 SER A N 1
ATOM 855 C CA . SER A 1 109 ? -0.407 17.011 -4.588 1.00 42.06 109 SER A CA 1
ATOM 856 C C . SER A 1 109 ? -0.877 18.469 -4.474 1.00 42.06 109 SER A C 1
ATOM 858 O O . SER A 1 109 ? -0.489 19.310 -5.282 1.00 42.06 109 SER A O 1
ATOM 860 N N . ASN A 1 110 ? -1.813 18.752 -3.570 1.00 41.31 110 ASN A N 1
ATOM 861 C CA . ASN A 1 110 ? -2.238 20.106 -3.300 1.00 41.31 110 ASN A CA 1
ATOM 862 C C . ASN A 1 110 ? -1.088 20.802 -2.588 1.00 41.31 110 ASN A C 1
ATOM 864 O O . ASN A 1 110 ? -0.518 20.266 -1.645 1.00 41.31 110 ASN A O 1
ATOM 868 N N . ASP A 1 111 ? -0.816 22.010 -3.052 1.00 47.66 111 ASP A N 1
ATOM 869 C CA . ASP A 1 111 ? 0.274 22.916 -2.703 1.00 47.66 111 ASP A CA 1
ATOM 870 C C . ASP A 1 111 ? 0.358 23.326 -1.205 1.00 47.66 111 ASP A C 1
ATOM 872 O O . ASP A 1 111 ? 1.030 24.290 -0.846 1.00 47.66 111 ASP A O 1
ATOM 876 N N . ASN A 1 112 ? -0.338 22.634 -0.300 1.00 56.69 112 ASN A N 1
ATOM 877 C CA . ASN A 1 112 ? -0.277 22.877 1.135 1.00 56.69 112 ASN A CA 1
ATOM 878 C C . ASN A 1 112 ? -0.844 21.679 1.915 1.00 56.69 112 ASN A C 1
ATOM 880 O O . ASN A 1 112 ? -2.064 21.576 2.095 1.00 56.69 112 ASN A O 1
ATOM 884 N N . LEU A 1 113 ? 0.018 20.794 2.426 1.00 57.66 113 LEU A N 1
ATOM 885 C CA . LEU A 1 113 ? -0.415 19.634 3.216 1.00 57.66 113 LEU A CA 1
ATOM 886 C C . LEU A 1 113 ? -1.226 20.033 4.458 1.00 57.66 113 LEU A C 1
ATOM 888 O O . LEU A 1 113 ? -2.204 19.373 4.800 1.00 57.66 113 LEU A O 1
ATOM 892 N N . LYS A 1 114 ? -0.908 21.165 5.100 1.00 58.41 114 LYS A N 1
ATOM 893 C CA . LYS A 1 114 ? -1.682 21.677 6.245 1.00 58.41 114 LYS A CA 1
ATOM 894 C C . LYS A 1 114 ? -3.122 22.004 5.849 1.00 58.41 114 LYS A C 1
ATOM 896 O O . LYS A 1 114 ? -4.050 21.697 6.592 1.00 58.41 114 LYS A O 1
ATOM 901 N N . GLU A 1 115 ? -3.314 22.627 4.692 1.00 59.41 115 GLU A N 1
ATOM 902 C CA . GLU A 1 115 ? -4.646 22.925 4.168 1.00 59.41 115 GLU A CA 1
ATOM 903 C C . GLU A 1 115 ? -5.355 21.653 3.698 1.00 59.41 115 GLU A C 1
ATOM 905 O O . GLU A 1 115 ? -6.560 21.528 3.908 1.00 59.41 115 GLU A O 1
ATOM 910 N N . ALA A 1 116 ? -4.616 20.691 3.133 1.00 60.38 116 ALA A N 1
ATOM 911 C CA . ALA A 1 116 ? -5.137 19.371 2.806 1.00 60.38 116 ALA A CA 1
ATOM 912 C C . ALA A 1 116 ? -5.685 18.698 4.065 1.00 60.38 116 ALA A C 1
ATOM 914 O O . ALA A 1 116 ? -6.880 18.459 4.088 1.00 60.38 116 ALA A O 1
ATOM 915 N N . TYR A 1 117 ? -4.898 18.541 5.137 1.00 62.78 117 TYR A N 1
ATOM 916 C CA . TYR A 1 117 ? -5.325 17.940 6.411 1.00 62.78 117 TYR A CA 1
ATOM 917 C C . TYR A 1 117 ? -6.478 18.669 7.106 1.00 62.78 117 TYR A C 1
ATOM 919 O O . TYR A 1 117 ? -7.312 18.041 7.754 1.00 62.78 117 TYR A O 1
ATOM 927 N N . GLN A 1 118 ? -6.546 19.995 6.986 1.00 58.56 118 GLN A N 1
ATOM 928 C CA . GLN A 1 118 ? -7.659 20.781 7.527 1.00 58.56 118 GLN A CA 1
ATOM 929 C C . GLN A 1 118 ? -8.940 20.647 6.691 1.00 58.56 118 GLN A C 1
ATOM 931 O O . GLN A 1 118 ? -10.035 20.867 7.210 1.00 58.56 118 GLN A O 1
ATOM 936 N N . LYS A 1 119 ? -8.815 20.298 5.406 1.00 57.84 119 LYS A N 1
ATOM 937 C CA . LYS A 1 119 ? -9.932 20.080 4.477 1.00 57.84 119 LYS A CA 1
ATOM 938 C C . LYS A 1 119 ? -10.312 18.606 4.331 1.00 57.84 119 LYS A C 1
ATOM 940 O O . LYS A 1 119 ? -11.461 18.325 3.983 1.00 57.84 119 LYS A O 1
ATOM 945 N N . THR A 1 120 ? -9.391 17.665 4.544 1.00 58.22 120 THR A N 1
ATOM 946 C CA . THR A 1 120 ? -9.647 16.237 4.383 1.00 58.22 120 THR A CA 1
ATOM 947 C C . THR A 1 120 ? -10.472 15.734 5.550 1.00 58.22 120 THR A C 1
ATOM 949 O O . THR A 1 120 ? -10.050 15.690 6.697 1.00 58.22 120 THR A O 1
ATOM 952 N N . GLN A 1 121 ? -11.671 15.269 5.215 1.00 70.50 121 GLN A N 1
ATOM 953 C CA . GLN A 1 121 ? -12.538 14.507 6.111 1.00 70.50 121 GLN A CA 1
ATOM 954 C C . GLN A 1 121 ? -12.123 13.029 6.205 1.00 70.50 121 GLN A C 1
ATOM 956 O O . GLN A 1 121 ? -12.913 12.210 6.673 1.00 70.50 121 GLN A O 1
ATOM 961 N N . VAL A 1 122 ? -10.942 12.666 5.687 1.00 84.69 122 VAL A N 1
ATOM 962 C CA . VAL A 1 122 ? -10.466 11.283 5.660 1.00 84.69 122 VAL A CA 1
ATOM 963 C C . VAL A 1 122 ? -9.621 11.017 6.895 1.00 84.69 122 VAL A C 1
ATOM 965 O O . VAL A 1 122 ? -8.637 11.708 7.158 1.00 84.69 122 VAL A O 1
ATOM 968 N N . VAL A 1 123 ? -10.004 9.981 7.624 1.00 89.94 123 VAL A N 1
ATOM 969 C CA . VAL A 1 123 ? -9.265 9.440 8.755 1.00 89.94 123 VAL A CA 1
ATOM 970 C C . VAL A 1 123 ? -8.744 8.060 8.380 1.00 89.94 123 VAL A C 1
ATOM 972 O O . VAL A 1 123 ? -9.467 7.267 7.780 1.00 89.94 123 VAL A O 1
ATOM 975 N N . GLU A 1 124 ? -7.508 7.768 8.764 1.00 92.19 124 GLU A N 1
ATOM 976 C CA . GLU A 1 124 ? -6.887 6.454 8.671 1.00 92.19 124 GLU A CA 1
ATOM 977 C C . GLU A 1 124 ? -6.734 5.831 10.062 1.00 92.19 124 GLU A C 1
ATOM 979 O O . GLU A 1 124 ? -6.273 6.463 11.016 1.00 92.19 124 GLU A O 1
ATOM 984 N N . ILE A 1 125 ? -7.121 4.564 10.158 1.00 94.50 125 ILE A N 1
ATOM 985 C CA . ILE A 1 125 ? -6.872 3.680 11.292 1.00 94.50 125 ILE A CA 1
ATOM 986 C C . ILE A 1 125 ? -5.734 2.747 10.892 1.00 94.50 125 ILE A C 1
ATOM 988 O O . ILE A 1 125 ? -5.878 2.027 9.912 1.00 94.50 125 ILE A O 1
ATOM 992 N N . VAL A 1 126 ? -4.649 2.713 11.661 1.00 93.19 126 VAL A N 1
ATOM 993 C CA . VAL A 1 126 ? -3.481 1.853 11.426 1.00 93.19 126 VAL A CA 1
ATOM 994 C C . VAL A 1 126 ? -3.280 0.942 12.627 1.00 93.19 126 VAL A C 1
ATOM 996 O O . VAL A 1 126 ? -3.205 1.413 13.765 1.00 93.19 126 VAL A O 1
ATOM 999 N N . THR A 1 127 ? -3.179 -0.360 12.393 1.00 93.75 127 THR A N 1
ATOM 1000 C CA . THR A 1 127 ? -2.934 -1.340 13.456 1.00 93.75 127 THR A CA 1
ATOM 1001 C C . THR A 1 127 ? -1.477 -1.773 13.498 1.00 93.75 127 THR A C 1
ATOM 1003 O O . THR A 1 127 ? -0.804 -1.853 12.468 1.00 93.75 127 THR A O 1
ATOM 1006 N N . GLU A 1 128 ? -1.012 -2.171 14.681 1.00 90.31 128 GLU A N 1
ATOM 1007 C CA . GLU A 1 128 ? 0.084 -3.136 14.756 1.00 90.31 128 GLU A CA 1
ATOM 1008 C C . GLU A 1 128 ? -0.279 -4.433 14.002 1.00 90.31 128 GLU A C 1
ATOM 1010 O O . GLU A 1 128 ? -1.458 -4.696 13.732 1.00 90.31 128 GLU A O 1
ATOM 1015 N N . PRO A 1 129 ? 0.710 -5.269 13.652 1.00 88.94 129 PRO A N 1
ATOM 1016 C CA . PRO A 1 129 ? 0.451 -6.563 13.038 1.00 88.94 129 PRO A CA 1
ATOM 1017 C C . PRO A 1 129 ? -0.424 -7.464 13.917 1.00 88.94 129 PRO A C 1
ATOM 1019 O O . PRO A 1 129 ? -0.036 -7.867 15.016 1.00 88.94 129 PRO A O 1
ATOM 1022 N N . LEU A 1 130 ? -1.597 -7.823 13.403 1.00 91.06 130 LEU A N 1
ATOM 1023 C CA . LEU A 1 130 ? -2.616 -8.595 14.102 1.00 91.06 130 LEU A CA 1
ATOM 1024 C C . LEU A 1 130 ? -2.557 -10.072 13.720 1.00 91.06 130 LEU A C 1
ATOM 1026 O O . LEU A 1 130 ? -2.425 -10.420 12.546 1.00 91.06 130 LEU A O 1
ATOM 1030 N N . ASN A 1 131 ? -2.738 -10.955 14.700 1.00 90.69 131 ASN A N 1
ATOM 1031 C CA . ASN A 1 131 ? -3.154 -12.327 14.413 1.00 90.69 131 ASN A CA 1
ATOM 1032 C C . ASN A 1 131 ? -4.650 -12.374 14.054 1.00 90.69 131 ASN A C 1
ATOM 1034 O O . ASN A 1 131 ? -5.397 -11.422 14.282 1.00 90.69 131 ASN A O 1
ATOM 1038 N N . TYR A 1 132 ? -5.124 -13.503 13.530 1.00 90.00 132 TYR A N 1
ATOM 1039 C CA . TYR A 1 132 ? -6.497 -13.569 13.037 1.00 90.00 132 TYR A CA 1
ATOM 1040 C C . TYR A 1 132 ? -7.582 -13.390 14.107 1.00 90.00 132 TYR A C 1
ATOM 1042 O O . TYR A 1 132 ? -8.604 -12.756 13.856 1.00 90.00 132 TYR A O 1
ATOM 1050 N N . ALA A 1 133 ? -7.360 -13.891 15.324 1.00 92.06 133 ALA A N 1
ATOM 1051 C CA . ALA A 1 133 ? -8.305 -13.677 16.417 1.00 92.06 133 ALA A CA 1
ATOM 1052 C C . ALA A 1 133 ? -8.445 -12.179 16.746 1.00 92.06 133 ALA A C 1
ATOM 1054 O O . ALA A 1 133 ? -9.545 -11.700 17.020 1.00 92.06 133 ALA A O 1
ATOM 1055 N N . GLN A 1 134 ? -7.350 -11.422 16.655 1.00 95.44 134 GLN A N 1
ATOM 1056 C CA . GLN A 1 134 ? -7.368 -9.966 16.790 1.00 95.44 134 GLN A CA 1
ATOM 1057 C C . GLN A 1 134 ? -8.066 -9.282 15.606 1.00 95.44 134 GLN A C 1
ATOM 1059 O O . GLN A 1 134 ? -8.775 -8.301 15.815 1.00 95.44 134 GLN A O 1
ATOM 1064 N N . VAL A 1 135 ? -7.959 -9.810 14.384 1.00 95.00 135 VAL A N 1
ATOM 1065 C CA . VAL A 1 135 ? -8.726 -9.306 13.228 1.00 95.00 135 VAL A CA 1
ATOM 1066 C C . VAL A 1 135 ? -10.237 -9.419 13.462 1.00 95.00 135 VAL A C 1
ATOM 1068 O O . VAL A 1 135 ? -10.975 -8.482 13.162 1.00 95.00 135 VAL A O 1
ATOM 1071 N N . GLU A 1 136 ? -10.715 -10.514 14.057 1.00 95.00 136 GLU A N 1
ATOM 1072 C CA . GLU A 1 136 ? -12.135 -10.655 14.427 1.00 95.00 136 GLU A CA 1
ATOM 1073 C C . GLU A 1 136 ? -12.554 -9.650 15.519 1.00 95.00 136 GLU A C 1
ATOM 1075 O O . GLU A 1 136 ? -13.688 -9.167 15.536 1.00 95.00 136 GLU A O 1
ATOM 1080 N N . VAL A 1 137 ? -11.641 -9.278 16.423 1.00 96.50 137 VAL A N 1
ATOM 1081 C CA . VAL A 1 137 ? -11.882 -8.200 17.398 1.00 96.50 137 VAL A CA 1
ATOM 1082 C C . VAL A 1 137 ? -11.938 -6.836 16.702 1.00 96.50 137 VAL A C 1
ATOM 1084 O O . VAL A 1 137 ? -12.853 -6.057 16.976 1.00 96.50 137 VAL A O 1
ATOM 1087 N N . LEU A 1 138 ? -11.027 -6.560 15.764 1.00 97.00 138 LEU A N 1
ATOM 1088 C CA . LEU A 1 138 ? -11.040 -5.340 14.953 1.00 97.00 138 LEU A CA 1
ATOM 1089 C C . LEU A 1 138 ? -12.337 -5.221 14.143 1.00 97.00 138 LEU A C 1
ATOM 1091 O O . LEU A 1 138 ? -12.916 -4.138 14.089 1.00 97.00 138 LEU A O 1
ATOM 1095 N N . GLN A 1 139 ? -12.849 -6.325 13.588 1.00 97.12 139 GLN A N 1
ATOM 1096 C CA . GLN A 1 139 ? -14.120 -6.330 12.859 1.00 97.12 139 GLN A CA 1
ATOM 1097 C C . GLN A 1 139 ? -15.275 -5.782 13.709 1.00 97.12 139 GLN A C 1
ATOM 1099 O O . GLN A 1 139 ? -16.083 -5.004 13.208 1.00 97.12 139 GLN A O 1
ATOM 1104 N N . LYS A 1 140 ? -15.324 -6.097 15.010 1.00 96.62 140 LYS A N 1
ATOM 1105 C CA . LYS A 1 140 ? -16.357 -5.564 15.920 1.00 96.62 140 LYS A CA 1
ATOM 1106 C C . LYS A 1 140 ? -16.249 -4.052 16.114 1.00 96.62 140 LYS A C 1
ATOM 1108 O O . LYS A 1 140 ? -17.267 -3.392 16.316 1.00 96.62 140 LYS A O 1
ATOM 1113 N N . ALA A 1 141 ? -15.035 -3.502 16.089 1.00 96.94 141 ALA A N 1
ATOM 1114 C CA . ALA A 1 141 ? -14.832 -2.056 16.100 1.00 96.94 141 ALA A CA 1
ATOM 1115 C C . ALA A 1 141 ? -15.279 -1.429 14.773 1.00 96.94 141 ALA A C 1
ATOM 1117 O O . ALA A 1 141 ? -15.918 -0.380 14.782 1.00 96.94 141 ALA A O 1
ATOM 1118 N N . MET A 1 142 ? -15.010 -2.099 13.650 1.00 96.81 142 MET A N 1
ATOM 1119 C CA . MET A 1 142 ? -15.415 -1.638 12.320 1.00 96.81 142 MET A CA 1
ATOM 1120 C C . MET A 1 142 ? -16.930 -1.618 12.127 1.00 96.81 142 MET A C 1
ATOM 1122 O O . MET A 1 142 ? -17.471 -0.651 11.593 1.00 96.81 142 MET A O 1
ATOM 1126 N N . ASP A 1 143 ? -17.627 -2.640 12.623 1.00 96.44 143 ASP A N 1
ATOM 1127 C CA . ASP A 1 143 ? -19.090 -2.665 12.626 1.00 96.44 143 ASP A CA 1
ATOM 1128 C C . ASP A 1 143 ? -19.647 -1.483 13.449 1.00 96.44 143 ASP A C 1
ATOM 1130 O O . ASP A 1 143 ? -20.562 -0.794 13.007 1.00 96.44 143 ASP A O 1
ATOM 1134 N N . ALA A 1 144 ? -19.024 -1.168 14.590 1.00 97.00 144 ALA A N 1
ATOM 1135 C CA . ALA A 1 144 ? -19.450 -0.080 15.473 1.00 97.00 144 ALA A CA 1
ATOM 1136 C C . ALA A 1 144 ? -19.265 1.317 14.870 1.00 97.00 144 ALA A C 1
ATOM 1138 O O . ALA A 1 144 ? -20.149 2.162 14.989 1.00 97.00 144 ALA A O 1
ATOM 1139 N N . ILE A 1 145 ? -18.118 1.585 14.236 1.00 96.12 145 ILE A N 1
ATOM 1140 C CA . ILE A 1 145 ? -17.897 2.887 13.591 1.00 96.12 145 ILE A CA 1
ATOM 1141 C C . ILE A 1 145 ? -18.804 3.044 12.368 1.00 96.12 145 ILE A C 1
ATOM 1143 O O . ILE A 1 145 ? -19.291 4.141 12.113 1.00 96.12 145 ILE A O 1
ATOM 1147 N N . LYS A 1 146 ? -19.099 1.953 11.649 1.00 94.69 146 LYS A N 1
ATOM 1148 C CA . LYS A 1 146 ? -20.061 1.958 10.542 1.00 94.69 146 LYS A CA 1
ATOM 1149 C C . LYS A 1 146 ? -21.470 2.291 11.031 1.00 94.69 146 LYS A C 1
ATOM 1151 O O . LYS A 1 146 ? -22.124 3.144 10.440 1.00 94.69 146 LYS A O 1
ATOM 1156 N N . GLU A 1 147 ? -21.917 1.667 12.121 1.00 96.12 147 GLU A N 1
ATOM 1157 C CA . GLU A 1 147 ? -23.192 1.993 12.783 1.00 96.12 147 GLU A CA 1
ATOM 1158 C C . GLU A 1 147 ? -23.250 3.455 13.247 1.00 96.12 147 GLU A C 1
ATOM 1160 O O . GLU A 1 147 ? -24.311 4.073 13.202 1.00 96.12 147 GLU A O 1
ATOM 1165 N N . ALA A 1 148 ? -22.112 4.023 13.647 1.00 95.94 148 ALA A N 1
ATOM 1166 C CA . ALA A 1 148 ? -22.002 5.417 14.059 1.00 95.94 148 ALA A CA 1
ATOM 1167 C C . ALA A 1 148 ? -21.944 6.424 12.894 1.00 95.94 148 ALA A C 1
ATOM 1169 O O . ALA A 1 148 ? -21.954 7.623 13.148 1.00 95.94 148 ALA A O 1
ATOM 1170 N N . GLY A 1 149 ? -21.907 5.970 11.635 1.00 93.50 149 GLY A N 1
ATOM 1171 C CA . GLY A 1 149 ? -21.916 6.843 10.456 1.00 93.50 149 GLY A CA 1
ATOM 1172 C C . GLY A 1 149 ? -20.600 6.912 9.680 1.00 93.50 149 GLY A C 1
ATOM 1173 O O . GLY A 1 149 ? -20.482 7.744 8.782 1.00 93.50 149 GLY A O 1
ATOM 1174 N N . ALA A 1 150 ? -19.622 6.044 9.967 1.00 92.38 150 ALA A N 1
ATOM 1175 C CA . ALA A 1 150 ? -18.423 5.930 9.139 1.00 92.38 150 ALA A CA 1
ATOM 1176 C C . ALA A 1 150 ? -18.785 5.537 7.699 1.00 92.38 150 ALA A C 1
ATOM 1178 O O . ALA A 1 150 ? -19.537 4.589 7.449 1.00 92.38 150 ALA A O 1
ATOM 1179 N N . LEU A 1 151 ? -18.188 6.238 6.741 1.00 88.25 151 LEU A N 1
ATOM 1180 C CA . LEU A 1 151 ? -18.401 6.050 5.313 1.00 88.25 151 LEU A CA 1
ATOM 1181 C C . LEU A 1 151 ? -17.118 5.572 4.635 1.00 88.25 151 LEU A C 1
ATOM 1183 O O . LEU A 1 151 ? -16.052 6.174 4.772 1.00 88.25 151 LEU A O 1
ATOM 1187 N N . GLY A 1 152 ? -17.258 4.489 3.876 1.00 84.69 152 GLY A N 1
ATOM 1188 C CA . GLY A 1 152 ? -16.211 3.915 3.042 1.00 84.69 152 GLY A CA 1
ATOM 1189 C C . GLY A 1 152 ? -16.064 4.627 1.691 1.00 84.69 152 GLY A C 1
ATOM 1190 O O . GLY A 1 152 ? -16.417 5.798 1.532 1.00 84.69 152 GLY A O 1
ATOM 1191 N N . THR A 1 153 ? -15.545 3.913 0.690 1.00 76.62 153 THR A N 1
ATOM 1192 C CA . THR A 1 153 ? -15.428 4.373 -0.694 1.00 76.62 153 THR A CA 1
ATOM 1193 C C . THR A 1 153 ? -16.816 4.708 -1.240 1.00 76.62 153 THR A C 1
ATOM 1195 O O . THR A 1 153 ? -17.723 3.876 -1.208 1.00 76.62 153 THR A O 1
ATOM 1198 N N . SER A 1 154 ? -16.981 5.904 -1.797 1.00 69.81 154 SER A N 1
ATOM 1199 C CA . SER A 1 154 ? -18.219 6.361 -2.429 1.00 69.81 154 SER A CA 1
ATOM 1200 C C . SER A 1 154 ? -17.929 7.119 -3.730 1.00 69.81 154 SER A C 1
ATOM 1202 O O . SER A 1 154 ? -16.792 7.202 -4.192 1.00 69.81 154 SER A O 1
ATOM 1204 N N . ARG A 1 155 ? -18.960 7.705 -4.354 1.00 63.06 155 ARG A N 1
ATOM 1205 C CA . ARG A 1 155 ? -18.776 8.561 -5.539 1.00 63.06 155 ARG A CA 1
ATOM 1206 C C . ARG A 1 155 ? -17.915 9.799 -5.245 1.00 63.06 155 ARG A C 1
ATOM 1208 O O . ARG A 1 155 ? -17.296 10.308 -6.177 1.00 63.06 155 ARG A O 1
ATOM 1215 N N . VAL A 1 156 ? -17.889 10.261 -3.993 1.00 61.03 156 VAL A N 1
ATOM 1216 C CA . VAL A 1 156 ? -17.205 11.493 -3.559 1.00 61.03 156 VAL A CA 1
ATOM 1217 C C . VAL A 1 156 ? -16.073 11.248 -2.556 1.00 61.03 156 VAL A C 1
ATOM 1219 O O . VAL A 1 156 ? -15.231 12.121 -2.388 1.00 61.03 156 VAL A O 1
ATOM 1222 N N . SER A 1 157 ? -16.015 10.071 -1.923 1.00 65.31 157 SER A N 1
ATOM 1223 C CA . SER A 1 157 ? -14.956 9.677 -0.985 1.00 65.31 157 SER A CA 1
ATOM 1224 C C . SER A 1 157 ? -14.128 8.522 -1.544 1.00 65.31 157 SER A C 1
ATOM 1226 O O . SER A 1 157 ? -14.637 7.493 -1.990 1.00 65.31 157 SER A O 1
ATOM 1228 N N . SER A 1 158 ? -12.816 8.700 -1.504 1.00 66.25 158 SER A N 1
ATOM 1229 C CA . SER A 1 158 ? -11.817 7.764 -2.000 1.00 66.25 158 SER A CA 1
ATOM 1230 C C . SER A 1 158 ? -11.049 7.190 -0.821 1.00 66.25 158 SER A C 1
ATOM 1232 O O . SER A 1 158 ? -10.057 7.776 -0.418 1.00 66.25 158 SER A O 1
ATOM 1234 N N . VAL A 1 159 ? -11.503 6.066 -0.268 1.00 74.69 159 VAL A N 1
ATOM 1235 C CA . VAL A 1 159 ? -10.845 5.426 0.885 1.00 74.69 159 VAL A CA 1
ATOM 1236 C C . VAL A 1 159 ? -10.634 3.929 0.655 1.00 74.69 159 VAL A C 1
ATOM 1238 O O . VAL A 1 159 ? -11.394 3.317 -0.101 1.00 74.69 159 VAL A O 1
ATOM 1241 N N . SER A 1 160 ? -9.589 3.342 1.237 1.00 77.94 160 SER A N 1
ATOM 1242 C CA . SER A 1 160 ? -9.170 1.937 1.059 1.00 77.94 160 SER A CA 1
ATOM 1243 C C . SER A 1 160 ? -8.997 1.187 2.377 1.00 77.94 160 SER A C 1
ATOM 1245 O O . SER A 1 160 ? -8.889 1.785 3.442 1.00 77.94 160 SER A O 1
ATOM 1247 N N . ILE A 1 161 ? -8.987 -0.145 2.284 1.00 83.38 161 ILE A N 1
ATOM 1248 C CA . ILE A 1 161 ? -8.361 -1.009 3.281 1.00 83.38 161 ILE A CA 1
ATOM 1249 C C . ILE A 1 161 ? -7.039 -1.457 2.679 1.00 83.38 161 ILE A C 1
ATOM 1251 O O . ILE A 1 161 ? -7.022 -1.995 1.571 1.00 83.38 161 ILE A O 1
ATOM 1255 N N . GLN A 1 162 ? -5.950 -1.248 3.400 1.00 87.06 162 GLN A N 1
ATOM 1256 C CA . GLN A 1 162 ? -4.637 -1.757 3.032 1.00 87.06 162 GLN A CA 1
ATOM 1257 C C . GLN A 1 162 ? -4.298 -2.892 3.998 1.00 87.06 162 GLN A C 1
ATOM 1259 O O . GLN A 1 162 ? -4.424 -2.751 5.214 1.00 87.06 162 GLN A O 1
ATOM 1264 N N . ILE A 1 163 ? -3.957 -4.056 3.455 1.00 84.69 163 ILE A N 1
ATOM 1265 C CA . ILE A 1 163 ? -3.610 -5.248 4.225 1.00 84.69 163 ILE A CA 1
ATOM 1266 C C . ILE A 1 163 ? -2.149 -5.557 3.952 1.00 84.69 163 ILE A C 1
ATOM 1268 O O . ILE A 1 163 ? -1.768 -6.014 2.873 1.00 84.69 163 ILE A O 1
ATOM 1272 N N . ASN A 1 164 ? -1.349 -5.298 4.971 1.00 84.25 164 ASN A N 1
ATOM 1273 C CA . ASN A 1 164 ? 0.086 -5.466 5.000 1.00 84.25 164 ASN A CA 1
ATOM 1274 C C . ASN A 1 164 ? 0.378 -6.867 5.523 1.00 84.25 164 ASN A C 1
ATOM 1276 O O . ASN A 1 164 ? 0.339 -7.109 6.729 1.00 84.25 164 ASN A O 1
ATOM 1280 N N . VAL A 1 165 ? 0.622 -7.814 4.621 1.00 80.38 165 VAL A N 1
ATOM 1281 C CA . VAL A 1 165 ? 0.915 -9.193 5.013 1.00 80.38 165 VAL A CA 1
ATOM 1282 C C . VAL A 1 165 ? 2.359 -9.256 5.491 1.00 80.38 165 VAL A C 1
ATOM 1284 O O . VAL A 1 165 ? 3.295 -9.057 4.709 1.00 80.38 165 VAL A O 1
ATOM 1287 N N . GLU A 1 166 ? 2.549 -9.524 6.782 1.00 71.62 166 GLU A N 1
ATOM 1288 C CA . GLU A 1 166 ? 3.879 -9.810 7.301 1.00 71.62 166 GLU A CA 1
ATOM 1289 C C . GLU A 1 166 ? 4.301 -11.209 6.870 1.00 71.62 166 GLU A C 1
ATOM 1291 O O . GLU A 1 166 ? 3.525 -12.159 6.928 1.00 71.62 166 GLU A O 1
ATOM 1296 N N . MET A 1 167 ? 5.564 -11.375 6.502 1.00 66.69 167 MET A N 1
ATOM 1297 C CA . MET A 1 167 ? 6.176 -12.696 6.575 1.00 66.69 167 MET A CA 1
ATOM 1298 C C . MET A 1 167 ? 6.803 -12.834 7.950 1.00 66.69 167 MET A C 1
ATOM 1300 O O . MET A 1 167 ? 7.304 -11.854 8.499 1.00 66.69 167 MET A O 1
ATOM 1304 N N . GLY A 1 168 ? 6.768 -14.046 8.502 1.00 58.44 168 GLY A N 1
ATOM 1305 C CA . GLY A 1 168 ? 7.446 -14.322 9.762 1.00 58.44 168 GLY A CA 1
ATOM 1306 C C . GLY A 1 168 ? 8.909 -13.875 9.706 1.00 58.44 168 GLY A C 1
ATOM 1307 O O . GLY A 1 168 ? 9.575 -14.023 8.680 1.00 58.44 168 GLY A O 1
ATOM 1308 N N . GLU A 1 169 ? 9.398 -13.316 10.808 1.00 49.97 169 GLU A N 1
ATOM 1309 C CA . GLU A 1 169 ? 10.811 -12.981 10.991 1.00 49.97 169 GLU A CA 1
ATOM 1310 C C . GLU A 1 169 ? 11.689 -14.207 10.663 1.00 49.97 169 GLU A C 1
ATOM 1312 O O . GLU A 1 169 ? 11.359 -15.331 11.052 1.00 49.97 169 GLU A O 1
ATOM 1317 N N . GLY A 1 170 ? 12.756 -14.026 9.876 1.00 53.09 170 GLY A N 1
ATOM 1318 C CA . GLY A 1 170 ? 13.590 -15.120 9.359 1.00 53.09 170 GLY A CA 1
ATOM 1319 C C . GLY A 1 170 ? 13.112 -15.748 8.039 1.00 53.09 17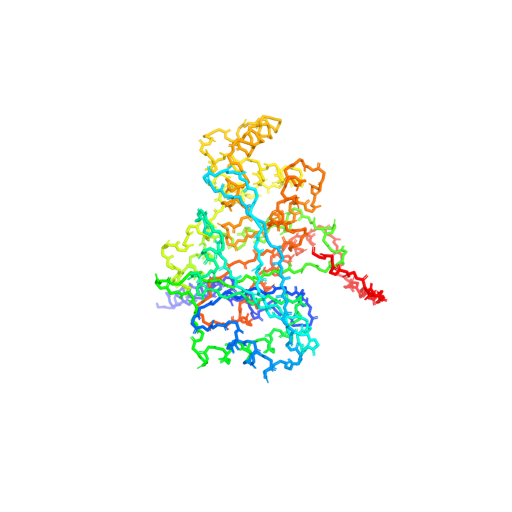0 GLY A C 1
ATOM 1320 O O . GLY A 1 170 ? 13.892 -16.420 7.361 1.00 53.09 170 GLY A O 1
ATOM 1321 N N . LEU A 1 171 ? 11.849 -15.557 7.632 1.00 64.00 171 LEU A N 1
ATOM 1322 C CA . LEU A 1 171 ? 11.363 -15.974 6.304 1.00 64.00 171 LEU A CA 1
ATOM 1323 C C . LEU A 1 171 ? 11.585 -14.895 5.248 1.00 64.00 171 LEU A C 1
ATOM 1325 O O . LEU A 1 171 ? 11.702 -15.208 4.064 1.00 64.00 171 LEU A O 1
ATOM 1329 N N . ARG A 1 172 ? 11.644 -13.630 5.671 1.00 69.38 172 ARG A N 1
ATOM 1330 C CA . ARG A 1 172 ? 11.818 -12.483 4.780 1.00 69.38 172 ARG A CA 1
ATOM 1331 C C . ARG A 1 172 ? 13.149 -12.537 4.035 1.00 69.38 172 ARG A C 1
ATOM 1333 O O . ARG A 1 172 ? 13.197 -12.231 2.853 1.00 69.38 172 ARG A O 1
ATOM 1340 N N . GLU A 1 173 ? 14.211 -12.946 4.712 1.00 74.69 173 GLU A N 1
ATOM 1341 C CA . GLU A 1 173 ? 15.569 -13.041 4.173 1.00 74.69 173 GLU A CA 1
ATOM 1342 C C . GLU A 1 173 ? 15.715 -14.208 3.189 1.00 74.69 173 GLU A C 1
ATOM 1344 O O . GLU A 1 173 ? 16.605 -14.208 2.343 1.00 74.69 173 GLU A O 1
ATOM 1349 N N . ASN A 1 174 ? 14.828 -15.199 3.299 1.00 76.38 174 ASN A N 1
ATOM 1350 C CA . ASN A 1 174 ? 14.870 -16.444 2.537 1.00 76.38 174 ASN A CA 1
ATOM 1351 C C . ASN A 1 174 ? 13.828 -16.497 1.414 1.00 76.38 174 ASN A C 1
ATOM 1353 O O . ASN A 1 174 ? 13.682 -17.529 0.757 1.00 76.38 174 ASN A O 1
ATOM 1357 N N . ILE A 1 175 ? 13.089 -15.410 1.194 1.00 80.12 175 ILE A N 1
ATOM 1358 C CA . ILE A 1 175 ? 12.046 -15.365 0.178 1.00 80.12 175 ILE A CA 1
ATOM 1359 C C . ILE A 1 175 ? 12.643 -15.440 -1.231 1.00 80.12 175 ILE A C 1
ATOM 1361 O O . ILE A 1 175 ? 13.571 -14.706 -1.589 1.00 80.12 175 ILE A O 1
ATOM 1365 N N . LEU A 1 176 ? 12.100 -16.330 -2.062 1.00 87.38 176 LEU A N 1
ATOM 1366 C CA . LEU A 1 176 ? 12.528 -16.461 -3.449 1.00 87.38 176 LEU A CA 1
ATOM 1367 C C . LEU A 1 176 ? 11.722 -15.513 -4.339 1.00 87.38 176 LEU A C 1
ATOM 1369 O O . LEU A 1 176 ? 10.523 -15.314 -4.147 1.00 87.38 176 LEU A O 1
ATOM 1373 N N . VAL A 1 177 ? 12.357 -14.988 -5.390 1.00 91.25 177 VAL A N 1
ATOM 1374 C CA . VAL A 1 177 ? 11.665 -14.162 -6.397 1.00 91.25 177 VAL A CA 1
ATOM 1375 C C . VAL A 1 177 ? 10.460 -14.893 -6.979 1.00 91.25 177 VAL A C 1
ATOM 1377 O O . VAL A 1 177 ? 9.399 -14.302 -7.150 1.00 91.25 177 VAL A O 1
ATOM 1380 N N . ASN A 1 178 ? 10.602 -16.192 -7.247 1.00 89.38 178 ASN A N 1
ATOM 1381 C CA . ASN A 1 178 ? 9.526 -17.004 -7.809 1.00 89.38 178 ASN A CA 1
ATOM 1382 C C . ASN A 1 178 ? 8.302 -17.099 -6.884 1.00 89.38 178 ASN A C 1
ATOM 1384 O O . ASN A 1 178 ? 7.185 -17.181 -7.395 1.00 89.38 178 ASN A O 1
ATOM 1388 N N . ASP A 1 179 ? 8.474 -17.031 -5.561 1.00 86.56 179 ASP A N 1
ATOM 1389 C CA . ASP A 1 179 ? 7.345 -17.021 -4.622 1.00 86.56 179 ASP A CA 1
ATOM 1390 C C . ASP A 1 179 ? 6.541 -15.726 -4.787 1.00 86.56 179 ASP A C 1
ATOM 1392 O O . ASP A 1 179 ? 5.317 -15.752 -4.935 1.00 86.56 179 ASP A O 1
ATOM 1396 N N . ILE A 1 180 ? 7.242 -14.591 -4.879 1.00 89.38 180 ILE A N 1
ATOM 1397 C CA . ILE A 1 180 ? 6.629 -13.287 -5.153 1.00 89.38 180 ILE A CA 1
ATOM 1398 C C . ILE A 1 180 ? 5.963 -13.258 -6.520 1.00 89.38 180 ILE A C 1
ATOM 1400 O O . ILE A 1 180 ? 4.818 -12.823 -6.627 1.00 89.38 180 ILE A O 1
ATOM 1404 N N . LEU A 1 181 ? 6.632 -13.749 -7.563 1.00 91.44 181 LEU A N 1
ATOM 1405 C CA . LEU A 1 181 ? 6.052 -13.811 -8.903 1.00 91.44 181 LEU A CA 1
ATOM 1406 C C . LEU A 1 181 ? 4.794 -14.671 -8.931 1.00 91.44 181 LEU A C 1
ATOM 1408 O O . LEU A 1 181 ? 3.844 -14.311 -9.615 1.00 91.44 181 LEU A O 1
ATOM 1412 N N . THR A 1 182 ? 4.755 -15.767 -8.177 1.00 88.12 182 THR A N 1
ATOM 1413 C CA . THR A 1 182 ? 3.564 -16.620 -8.087 1.00 88.12 182 THR A CA 1
ATOM 1414 C C . THR A 1 182 ? 2.402 -15.872 -7.436 1.00 88.12 182 THR A C 1
ATOM 1416 O O . THR A 1 182 ? 1.296 -15.873 -7.980 1.00 88.12 182 THR A O 1
ATOM 1419 N N . ILE A 1 183 ? 2.655 -15.154 -6.336 1.00 87.62 183 ILE A N 1
ATOM 1420 C CA . ILE A 1 183 ? 1.643 -14.313 -5.678 1.00 87.62 183 ILE A CA 1
ATOM 1421 C C . ILE A 1 183 ? 1.147 -13.215 -6.626 1.00 87.62 183 ILE A C 1
ATOM 1423 O O . ILE A 1 183 ? -0.066 -13.052 -6.785 1.00 87.62 183 ILE A O 1
ATOM 1427 N N . LEU A 1 184 ? 2.068 -12.493 -7.275 1.00 90.88 184 LEU A N 1
ATOM 1428 C CA . LEU A 1 184 ? 1.764 -11.417 -8.220 1.00 90.88 184 LEU A CA 1
ATOM 1429 C C . LEU A 1 184 ? 0.953 -11.923 -9.410 1.00 90.88 184 LEU A C 1
ATOM 1431 O O . LEU A 1 184 ? -0.084 -11.344 -9.718 1.00 90.88 184 LEU A O 1
ATOM 1435 N N . ARG A 1 185 ? 1.384 -13.016 -10.048 1.00 89.88 185 ARG A N 1
ATOM 1436 C CA . ARG A 1 185 ? 0.675 -13.657 -11.164 1.00 89.88 185 ARG A CA 1
ATOM 1437 C C . ARG A 1 185 ? -0.734 -14.036 -10.755 1.00 89.88 185 ARG A C 1
ATOM 1439 O O . ARG A 1 185 ? -1.680 -13.629 -11.414 1.00 89.88 185 ARG A O 1
ATOM 1446 N N . GLY A 1 186 ? -0.880 -14.758 -9.647 1.00 84.75 186 GLY A N 1
ATOM 1447 C CA . GLY A 1 186 ? -2.188 -15.205 -9.185 1.00 84.75 186 GLY A CA 1
ATOM 1448 C C . GLY A 1 186 ? -3.119 -14.045 -8.823 1.00 84.75 186 GLY A C 1
ATOM 1449 O O . GLY A 1 186 ? -4.308 -14.109 -9.118 1.00 84.75 186 GLY A O 1
ATOM 1450 N N . TYR A 1 187 ? -2.591 -12.977 -8.219 1.00 84.56 187 TYR A N 1
ATOM 1451 C CA . TYR A 1 187 ? -3.397 -11.836 -7.777 1.00 84.56 187 TYR A CA 1
ATOM 1452 C C . TYR A 1 187 ? -3.747 -10.872 -8.921 1.00 84.56 187 TYR A C 1
ATOM 1454 O O . TYR A 1 187 ? -4.843 -10.312 -8.957 1.00 84.56 187 TYR A O 1
ATOM 1462 N N . LEU A 1 188 ? -2.821 -10.668 -9.863 1.00 87.62 188 LEU A N 1
ATOM 1463 C CA . LEU A 1 188 ? -2.961 -9.730 -10.980 1.00 87.62 188 LEU A CA 1
ATOM 1464 C C . LEU A 1 188 ? -3.484 -10.381 -12.266 1.00 87.62 188 LEU A C 1
ATOM 1466 O O . LEU A 1 188 ? -3.690 -9.673 -13.253 1.00 87.62 188 LEU A O 1
ATOM 1470 N N . HIS A 1 189 ? -3.721 -11.696 -12.276 1.00 85.06 189 HIS A N 1
ATOM 1471 C CA . HIS A 1 189 ? -4.301 -12.378 -13.430 1.00 85.06 189 HIS A CA 1
ATOM 1472 C C . HIS A 1 189 ? -5.666 -11.757 -13.802 1.00 85.06 189 HIS A C 1
ATOM 1474 O O . HIS A 1 189 ? -6.466 -11.461 -12.907 1.00 85.06 189 HIS A O 1
ATOM 1480 N N . PRO A 1 190 ? -5.979 -11.567 -15.100 1.00 79.81 190 PRO A N 1
ATOM 1481 C CA . PRO A 1 190 ? -7.203 -10.887 -15.525 1.00 79.81 190 PRO A CA 1
ATOM 1482 C C . PRO A 1 190 ? -8.495 -11.456 -14.930 1.00 79.81 190 PRO A C 1
ATOM 1484 O O . PRO A 1 190 ? -9.396 -10.687 -14.607 1.00 79.81 190 PRO A O 1
ATOM 1487 N N . ASP A 1 191 ? -8.588 -12.775 -14.761 1.00 76.06 191 ASP A N 1
ATOM 1488 C CA . ASP A 1 191 ? -9.795 -13.427 -14.233 1.00 76.06 191 ASP A CA 1
ATOM 1489 C C . ASP A 1 191 ? -10.091 -13.042 -12.772 1.00 76.06 191 ASP A C 1
ATOM 1491 O O . ASP A 1 191 ? -11.130 -12.425 -12.532 1.00 76.06 191 ASP A O 1
ATOM 1495 N N . PRO A 1 192 ? -9.186 -13.265 -11.795 1.00 71.00 192 PRO A N 1
ATOM 1496 C CA . PRO A 1 192 ? -9.404 -12.781 -10.434 1.00 71.00 192 PRO A CA 1
ATOM 1497 C C . PRO A 1 192 ? -9.590 -11.257 -10.351 1.00 71.00 192 PRO A C 1
ATOM 1499 O O . PRO A 1 192 ? -10.384 -10.774 -9.540 1.00 71.00 192 PRO A O 1
ATOM 1502 N N . ARG A 1 193 ? -8.925 -10.480 -11.216 1.00 76.38 193 ARG A N 1
ATOM 1503 C CA . ARG A 1 193 ? -9.074 -9.016 -11.253 1.00 76.38 193 ARG A CA 1
ATOM 1504 C C . ARG A 1 193 ? -10.449 -8.550 -11.727 1.00 76.38 193 ARG A C 1
ATOM 1506 O O . ARG A 1 193 ? -10.951 -7.560 -11.188 1.00 76.38 193 ARG A O 1
ATOM 1513 N N . LYS A 1 194 ? -11.057 -9.224 -12.710 1.00 72.69 194 LYS A N 1
ATOM 1514 C CA . LYS A 1 194 ? -12.428 -8.925 -13.164 1.00 72.69 194 LYS A CA 1
ATOM 1515 C C . LYS A 1 194 ? -13.415 -9.062 -12.013 1.00 72.69 194 LYS A C 1
ATOM 1517 O O . LYS A 1 194 ? -14.244 -8.176 -11.820 1.00 72.69 194 LYS A O 1
ATOM 1522 N N . ASP A 1 195 ? -13.258 -10.105 -11.211 1.00 66.94 195 ASP A N 1
ATOM 1523 C CA . ASP A 1 195 ? -14.164 -10.384 -10.103 1.00 66.94 195 ASP A CA 1
ATOM 1524 C C . ASP A 1 195 ? -13.985 -9.385 -8.958 1.00 66.94 195 ASP A C 1
ATOM 1526 O O . ASP A 1 195 ? -14.971 -8.827 -8.477 1.00 66.94 195 ASP A O 1
ATOM 1530 N N . ILE A 1 196 ? -12.742 -9.049 -8.587 1.00 66.06 196 ILE A N 1
ATOM 1531 C CA . ILE A 1 196 ? -12.456 -7.960 -7.634 1.00 66.06 196 ILE A CA 1
ATOM 1532 C C . ILE A 1 196 ? -13.104 -6.652 -8.127 1.00 66.06 196 ILE A C 1
ATOM 1534 O O . ILE A 1 196 ? -13.852 -6.000 -7.394 1.00 66.06 196 ILE A O 1
ATOM 1538 N N . GLY A 1 197 ? -12.889 -6.280 -9.392 1.00 67.75 197 GLY A N 1
ATOM 1539 C CA . GLY A 1 197 ? -13.483 -5.076 -9.981 1.00 67.75 197 GLY A CA 1
ATOM 1540 C C . GLY A 1 197 ? -15.018 -5.073 -9.947 1.00 67.75 197 GLY A C 1
ATOM 1541 O O . GLY A 1 197 ? -15.623 -4.058 -9.586 1.00 67.75 197 GLY A O 1
ATOM 1542 N N . PHE A 1 198 ? -15.642 -6.208 -10.272 1.00 66.38 198 PHE A N 1
ATOM 1543 C CA . PHE A 1 198 ? -17.094 -6.395 -10.252 1.00 66.38 198 PHE A CA 1
ATOM 1544 C C . PHE A 1 198 ? -17.677 -6.284 -8.836 1.00 66.38 198 PHE A C 1
ATOM 1546 O O . PHE A 1 198 ? -18.663 -5.571 -8.628 1.00 66.38 198 PHE A O 1
ATOM 1553 N N . HIS A 1 199 ? -17.056 -6.943 -7.856 1.00 65.62 199 HIS A N 1
ATOM 1554 C CA . HIS A 1 199 ? -17.543 -6.979 -6.478 1.00 65.62 199 HIS A CA 1
ATOM 1555 C C . HIS A 1 199 ? -17.407 -5.633 -5.766 1.00 65.62 199 HIS A C 1
ATOM 1557 O O . HIS A 1 199 ? -18.327 -5.213 -5.061 1.00 65.62 199 HIS A O 1
ATOM 1563 N N . PHE A 1 200 ? -16.290 -4.932 -5.960 1.00 64.50 200 PHE A N 1
ATOM 1564 C CA . PHE A 1 200 ? -16.015 -3.713 -5.201 1.00 64.50 200 PHE A CA 1
ATOM 1565 C C . PHE A 1 200 ? -16.572 -2.433 -5.832 1.00 64.50 200 PHE A C 1
ATOM 1567 O O . PHE A 1 200 ? -16.703 -1.432 -5.128 1.00 64.50 200 PHE A O 1
ATOM 1574 N N . LYS A 1 201 ? -16.935 -2.449 -7.125 1.00 70.12 201 LYS A N 1
ATOM 1575 C CA . LYS A 1 201 ? -17.504 -1.293 -7.853 1.00 70.12 201 LYS A CA 1
ATOM 1576 C C . LYS A 1 201 ? -16.688 -0.008 -7.654 1.00 70.12 201 LYS A C 1
ATOM 1578 O O . LYS A 1 201 ? -17.230 1.057 -7.357 1.00 70.12 201 LYS A O 1
ATOM 1583 N N . VAL A 1 202 ? -15.369 -0.122 -7.808 1.00 69.06 202 VAL A N 1
ATOM 1584 C CA . VAL A 1 202 ? -14.420 0.974 -7.570 1.00 69.06 202 VAL A CA 1
ATOM 1585 C C . VAL A 1 202 ? -14.762 2.186 -8.442 1.00 69.06 202 VAL A C 1
ATOM 1587 O O . VAL A 1 202 ? -14.786 2.056 -9.672 1.00 69.06 202 VAL A O 1
ATOM 1590 N N . PRO A 1 203 ? -14.980 3.377 -7.853 1.00 69.88 203 PRO A N 1
ATOM 1591 C CA . PRO A 1 203 ? -15.231 4.590 -8.618 1.00 69.88 203 PRO A CA 1
ATOM 1592 C C . PRO A 1 203 ? -14.103 4.880 -9.612 1.00 69.88 203 PRO A C 1
ATOM 1594 O O . PRO A 1 203 ? -12.926 4.747 -9.282 1.00 69.88 203 PRO A O 1
ATOM 1597 N N . LYS A 1 204 ? -14.444 5.366 -10.812 1.00 74.88 204 LYS A N 1
ATOM 1598 C CA . LYS A 1 204 ? -13.465 5.663 -11.876 1.00 74.88 204 LYS A CA 1
ATOM 1599 C C . LYS A 1 204 ? -12.312 6.561 -11.405 1.00 74.88 204 LYS A C 1
ATOM 1601 O O . LYS A 1 204 ? -11.167 6.339 -11.776 1.00 74.88 204 LYS A O 1
ATOM 1606 N N . HIS A 1 205 ? -12.594 7.544 -10.548 1.00 71.75 205 HIS A N 1
ATOM 1607 C CA . HIS A 1 205 ? -11.573 8.451 -10.018 1.00 71.75 205 HIS A CA 1
ATOM 1608 C C . HIS A 1 205 ? -10.582 7.769 -9.051 1.00 71.75 205 HIS A C 1
ATOM 1610 O O . HIS A 1 205 ? -9.475 8.275 -8.889 1.00 71.75 205 HIS A O 1
ATOM 1616 N N . ARG A 1 206 ? -10.944 6.622 -8.446 1.00 70.31 206 ARG A N 1
ATOM 1617 C CA . ARG A 1 206 ? -10.049 5.788 -7.623 1.00 70.31 206 ARG A CA 1
ATOM 1618 C C . ARG A 1 206 ? -9.200 4.826 -8.442 1.00 70.31 206 ARG A C 1
ATOM 1620 O O . ARG A 1 206 ? -8.125 4.460 -7.988 1.00 70.31 206 ARG A O 1
ATOM 1627 N N . GLN A 1 207 ? -9.647 4.437 -9.636 1.00 73.69 207 GLN A N 1
ATOM 1628 C CA . GLN A 1 207 ? -8.941 3.450 -10.462 1.00 73.69 207 GLN A CA 1
ATOM 1629 C C . GLN A 1 207 ? -7.505 3.883 -10.798 1.00 73.69 207 GLN A C 1
ATOM 1631 O O . GLN A 1 207 ? -6.630 3.036 -10.888 1.00 73.69 207 GLN A O 1
ATOM 1636 N N . LYS A 1 208 ? -7.224 5.192 -10.882 1.00 73.19 208 LYS A N 1
ATOM 1637 C CA . LYS A 1 208 ? -5.855 5.705 -11.084 1.00 73.19 208 LYS A CA 1
ATOM 1638 C C . LYS A 1 208 ? -4.901 5.460 -9.901 1.00 73.19 208 LYS A C 1
ATOM 1640 O O . LYS A 1 208 ? -3.696 5.485 -10.097 1.00 73.19 208 LYS A O 1
ATOM 1645 N N . TYR A 1 209 ? -5.434 5.255 -8.693 1.00 73.44 209 TYR A N 1
ATOM 1646 C CA . TYR A 1 209 ? -4.667 4.959 -7.471 1.00 73.44 209 TYR A CA 1
ATOM 1647 C C . TYR A 1 209 ? -4.598 3.459 -7.163 1.00 73.44 209 TYR A C 1
ATOM 1649 O O . TYR A 1 209 ? -3.923 3.038 -6.227 1.00 73.44 209 TYR A O 1
ATOM 1657 N N . LEU A 1 210 ? -5.329 2.669 -7.945 1.00 75.56 210 LEU A N 1
ATOM 1658 C CA . LEU A 1 210 ? -5.410 1.222 -7.880 1.00 75.56 210 LEU A CA 1
ATOM 1659 C C . LEU A 1 210 ? -5.086 0.694 -9.280 1.00 75.56 210 LEU A C 1
ATOM 1661 O O . LEU A 1 210 ? -5.932 0.122 -9.967 1.00 75.56 210 LEU A O 1
ATOM 1665 N N . GLY A 1 211 ? -3.881 1.017 -9.742 1.00 78.00 211 GLY A N 1
ATOM 1666 C CA . GLY A 1 211 ? -3.382 0.642 -11.051 1.00 78.00 211 GLY A CA 1
ATOM 1667 C C . GLY A 1 211 ? -2.929 -0.811 -11.111 1.00 78.00 211 GLY A C 1
ATOM 1668 O O . GLY A 1 211 ? -2.715 -1.483 -10.094 1.00 78.00 211 GLY A O 1
ATOM 1669 N N . LEU A 1 212 ? -2.795 -1.288 -12.344 1.00 85.69 212 LEU A N 1
ATOM 1670 C CA . LEU A 1 212 ? -1.862 -2.360 -12.646 1.00 85.69 212 LEU A CA 1
ATOM 1671 C C . LEU A 1 212 ? -0.475 -1.751 -12.846 1.00 85.69 212 LEU A C 1
ATOM 1673 O O . LEU A 1 212 ? -0.327 -0.550 -13.080 1.00 85.69 212 LEU A O 1
ATOM 1677 N N . PHE A 1 213 ? 0.522 -2.623 -12.815 1.00 92.06 213 PHE A N 1
ATOM 1678 C CA . PHE A 1 213 ? 1.853 -2.296 -13.287 1.00 92.06 213 PHE A CA 1
ATOM 1679 C C . PHE A 1 213 ? 1.844 -1.902 -14.767 1.00 92.06 213 PHE A C 1
ATOM 1681 O O . PHE A 1 213 ? 0.852 -2.097 -15.471 1.00 92.06 213 PHE A O 1
ATOM 1688 N N . SER A 1 214 ? 2.958 -1.343 -15.238 1.00 93.75 214 SER A N 1
ATOM 1689 C CA . SER A 1 214 ? 3.089 -0.948 -16.639 1.00 93.75 214 SER A CA 1
ATOM 1690 C C . SER A 1 214 ? 2.894 -2.141 -17.578 1.00 93.75 214 SER A C 1
ATOM 1692 O O . SER A 1 214 ? 3.146 -3.285 -17.191 1.00 93.75 214 SER A O 1
ATOM 1694 N N . ASP A 1 215 ? 2.468 -1.883 -18.816 1.00 94.19 215 ASP A N 1
ATOM 1695 C CA . ASP A 1 215 ? 2.141 -2.944 -19.776 1.00 94.19 215 ASP A CA 1
ATOM 1696 C C . ASP A 1 215 ? 3.304 -3.925 -19.970 1.00 94.19 215 ASP A C 1
ATOM 1698 O O . ASP A 1 215 ? 3.103 -5.137 -19.884 1.00 94.19 215 ASP A O 1
ATOM 1702 N N . GLY A 1 216 ? 4.537 -3.430 -20.121 1.00 96.50 216 GLY A N 1
ATOM 1703 C CA . GLY A 1 216 ? 5.699 -4.306 -20.249 1.00 96.50 216 GLY A CA 1
ATOM 1704 C C . GLY A 1 216 ? 6.025 -5.092 -18.975 1.00 96.50 216 GLY A C 1
ATOM 1705 O O . GLY A 1 216 ? 6.521 -6.215 -19.065 1.00 96.50 216 GLY A O 1
ATOM 1706 N N . MET A 1 217 ? 5.709 -4.576 -17.781 1.00 96.31 217 MET A N 1
ATOM 1707 C CA . MET A 1 217 ? 5.868 -5.359 -16.551 1.00 96.31 217 MET A CA 1
ATOM 1708 C C . MET A 1 217 ? 4.793 -6.438 -16.465 1.00 96.31 217 MET A C 1
ATOM 1710 O O . MET A 1 217 ? 5.094 -7.573 -16.104 1.00 96.31 217 MET A O 1
ATOM 1714 N N . MET A 1 218 ? 3.551 -6.108 -16.817 1.00 95.25 218 MET A N 1
ATOM 1715 C CA . MET A 1 218 ? 2.459 -7.075 -16.867 1.00 95.25 218 MET A CA 1
ATOM 1716 C C . MET A 1 218 ? 2.753 -8.190 -17.872 1.00 95.25 218 MET A C 1
ATOM 1718 O O . MET A 1 218 ? 2.560 -9.357 -17.540 1.00 95.25 218 MET A O 1
ATOM 1722 N N . GLU A 1 219 ? 3.302 -7.866 -19.044 1.00 95.69 219 GLU A N 1
ATOM 1723 C CA . GLU A 1 219 ? 3.766 -8.853 -20.025 1.00 95.69 219 GLU A CA 1
ATOM 1724 C C . GLU A 1 219 ? 4.817 -9.794 -19.417 1.00 95.69 219 GLU A C 1
ATOM 1726 O O . GLU A 1 219 ? 4.666 -11.012 -19.483 1.00 95.69 219 GLU A O 1
ATOM 1731 N N . ARG A 1 220 ? 5.836 -9.251 -18.735 1.00 96.00 220 ARG A N 1
ATOM 1732 C CA . ARG A 1 220 ? 6.861 -10.054 -18.041 1.00 96.00 220 ARG A CA 1
ATOM 1733 C C . ARG A 1 220 ? 6.271 -10.932 -16.947 1.00 96.00 220 ARG A C 1
ATOM 1735 O O . ARG A 1 220 ? 6.635 -12.096 -16.835 1.00 96.00 220 ARG A O 1
ATOM 1742 N N . LEU A 1 221 ? 5.374 -10.389 -16.127 1.00 94.31 221 LEU A N 1
ATOM 1743 C CA . LEU A 1 221 ? 4.731 -11.157 -15.066 1.00 94.31 221 LEU A CA 1
ATOM 1744 C C . LEU A 1 221 ? 3.904 -12.301 -15.642 1.00 94.31 221 LEU A C 1
ATOM 1746 O O . LEU A 1 221 ? 3.922 -13.381 -15.067 1.00 94.31 221 LEU A O 1
ATOM 1750 N N . MET A 1 222 ? 3.216 -12.098 -16.763 1.00 92.75 222 MET A N 1
ATOM 1751 C CA . MET A 1 222 ? 2.379 -13.134 -17.372 1.00 92.75 222 MET A CA 1
ATOM 1752 C C . MET A 1 222 ? 3.163 -14.119 -18.248 1.00 92.75 222 MET A C 1
ATOM 1754 O O . MET A 1 222 ? 2.649 -15.200 -18.526 1.00 92.75 222 MET A O 1
ATOM 1758 N N . ASP A 1 223 ? 4.401 -13.801 -18.634 1.00 93.75 223 ASP A N 1
ATOM 1759 C CA . ASP A 1 223 ? 5.299 -14.720 -19.335 1.00 93.75 223 ASP A CA 1
ATOM 1760 C C . ASP A 1 223 ? 5.686 -15.911 -18.424 1.00 93.75 223 ASP A C 1
ATOM 1762 O O . ASP A 1 223 ? 6.352 -15.717 -17.395 1.00 93.75 223 ASP A O 1
ATOM 1766 N N . PRO A 1 224 ? 5.311 -17.158 -18.782 1.00 89.81 224 PRO A N 1
ATOM 1767 C CA . PRO A 1 224 ? 5.664 -18.353 -18.017 1.00 89.81 224 PRO A CA 1
ATOM 1768 C C . PRO A 1 224 ? 7.169 -18.618 -17.947 1.00 89.81 224 PRO A C 1
ATOM 1770 O O . PRO A 1 224 ? 7.608 -19.326 -17.048 1.00 89.81 224 PRO A O 1
ATOM 1773 N N . LEU A 1 225 ? 7.960 -18.076 -18.878 1.00 94.38 225 LEU A N 1
ATOM 1774 C CA . LEU A 1 225 ? 9.415 -18.244 -18.921 1.00 94.38 225 LEU A CA 1
ATOM 1775 C C . LEU A 1 225 ? 10.157 -17.171 -18.117 1.00 94.38 225 LEU A C 1
ATOM 1777 O O . LEU A 1 225 ? 11.381 -17.237 -17.966 1.00 94.38 225 LEU A O 1
ATOM 1781 N N . TYR A 1 226 ? 9.443 -16.185 -17.573 1.00 95.88 226 TYR A N 1
ATOM 1782 C CA . TYR A 1 226 ? 10.044 -15.143 -16.759 1.00 95.88 226 TYR A CA 1
ATOM 1783 C C . TYR A 1 226 ? 10.378 -15.667 -15.354 1.00 95.88 226 TYR A C 1
ATOM 1785 O O . TYR A 1 226 ? 9.536 -15.701 -14.453 1.00 95.88 226 TYR A O 1
ATOM 1793 N N . HIS A 1 227 ? 11.640 -16.062 -15.182 1.00 95.19 227 HIS A N 1
ATOM 1794 C CA . HIS A 1 227 ? 12.246 -16.512 -13.924 1.00 95.19 227 HIS A CA 1
ATOM 1795 C C . HIS A 1 227 ? 13.506 -15.687 -13.600 1.00 95.19 227 HIS A C 1
ATOM 1797 O O . HIS A 1 227 ? 14.629 -16.185 -13.705 1.00 95.19 227 HIS A O 1
ATOM 1803 N N . PRO A 1 228 ? 13.349 -14.391 -13.286 1.00 97.25 228 PRO A N 1
ATOM 1804 C CA . PRO A 1 228 ? 14.458 -13.489 -12.999 1.00 97.25 228 PRO A CA 1
ATOM 1805 C C . PRO A 1 228 ? 15.170 -13.829 -11.678 1.00 97.25 228 PRO A C 1
ATOM 1807 O O . PRO A 1 228 ? 14.574 -14.372 -10.746 1.00 97.25 228 PRO A O 1
ATOM 1810 N N . SER A 1 229 ? 16.438 -13.417 -11.568 1.00 96.81 229 SER A N 1
ATOM 1811 C CA . SER A 1 229 ? 17.094 -13.245 -10.266 1.00 96.81 229 SER A CA 1
ATOM 1812 C C . SER A 1 229 ? 16.509 -12.040 -9.517 1.00 96.81 229 SER A C 1
ATOM 1814 O O . SER A 1 229 ? 15.780 -11.234 -10.105 1.00 96.81 229 SER A O 1
ATOM 1816 N N . TRP A 1 230 ? 16.855 -11.875 -8.235 1.00 94.69 230 TRP A N 1
ATOM 1817 C CA . TRP A 1 230 ? 16.440 -10.702 -7.457 1.00 94.69 230 TRP A CA 1
ATOM 1818 C C . TRP A 1 230 ? 16.897 -9.402 -8.123 1.00 94.69 230 TRP A C 1
ATOM 1820 O O . TRP A 1 230 ? 16.110 -8.468 -8.237 1.00 94.69 230 TRP A O 1
ATOM 1830 N N . GLU A 1 231 ? 18.129 -9.359 -8.635 1.00 96.94 231 GLU A N 1
ATOM 1831 C CA . GLU A 1 231 ? 18.693 -8.189 -9.313 1.00 96.94 231 GLU A CA 1
ATOM 1832 C C . GLU A 1 231 ? 17.895 -7.851 -10.567 1.00 96.94 231 GLU A C 1
ATOM 1834 O O . GLU A 1 231 ? 17.520 -6.698 -10.772 1.00 96.94 231 GLU A O 1
ATOM 1839 N N . LYS A 1 232 ? 17.604 -8.855 -11.404 1.00 97.38 232 LYS A N 1
ATOM 1840 C CA . LYS A 1 232 ? 16.848 -8.635 -12.639 1.00 97.38 232 LYS A CA 1
ATOM 1841 C C . LYS A 1 232 ? 15.418 -8.196 -12.342 1.00 97.38 232 LYS A C 1
ATOM 1843 O O . LYS A 1 232 ? 14.911 -7.308 -13.021 1.00 97.38 232 LYS A O 1
ATOM 1848 N N . PHE A 1 233 ? 14.788 -8.788 -11.330 1.00 97.12 233 PHE A N 1
ATOM 1849 C CA . PHE A 1 233 ? 13.437 -8.420 -10.930 1.00 97.12 233 PHE A CA 1
ATOM 1850 C C . PHE A 1 233 ? 13.383 -6.999 -10.365 1.00 97.12 233 PHE A C 1
ATOM 1852 O O . PHE A 1 233 ? 12.524 -6.224 -10.776 1.00 97.12 233 PHE A O 1
ATOM 1859 N N . PHE A 1 234 ? 14.337 -6.624 -9.511 1.00 96.81 234 PHE A N 1
ATOM 1860 C CA . PHE A 1 234 ? 14.480 -5.260 -9.008 1.00 96.81 234 PHE A CA 1
ATOM 1861 C C . PHE A 1 234 ? 14.712 -4.259 -10.144 1.00 96.81 234 PHE A C 1
ATOM 1863 O O . PHE A 1 234 ? 14.081 -3.207 -10.181 1.00 96.81 234 PHE A O 1
ATOM 1870 N N . GLU A 1 235 ? 15.568 -4.587 -11.113 1.00 97.81 235 GLU A N 1
ATOM 1871 C CA . GLU A 1 235 ? 15.802 -3.739 -12.285 1.00 97.81 235 GLU A CA 1
ATOM 1872 C C . GLU A 1 235 ? 14.550 -3.549 -13.144 1.00 97.81 235 GLU A C 1
ATOM 1874 O O . GLU A 1 235 ? 14.237 -2.431 -13.561 1.00 97.81 235 GLU A O 1
ATOM 1879 N N . ASP A 1 236 ? 13.820 -4.626 -13.403 1.00 97.81 236 ASP A N 1
ATOM 1880 C CA . ASP A 1 236 ? 12.600 -4.577 -14.201 1.00 97.81 236 ASP A CA 1
ATOM 1881 C C . ASP A 1 236 ? 11.498 -3.793 -13.480 1.00 97.81 236 ASP A C 1
ATOM 1883 O O . ASP A 1 236 ? 10.890 -2.902 -14.077 1.00 97.81 236 ASP A O 1
ATOM 1887 N N . PHE A 1 237 ? 11.322 -4.050 -12.183 1.00 96.12 237 PHE A N 1
ATOM 1888 C CA . PHE A 1 237 ? 10.270 -3.458 -11.363 1.00 96.12 237 PHE A CA 1
ATOM 1889 C C . PHE A 1 237 ? 10.540 -1.992 -10.994 1.00 96.12 237 PHE A C 1
ATOM 1891 O O . PHE A 1 237 ? 9.683 -1.132 -11.177 1.00 96.12 237 PHE A O 1
ATOM 1898 N N . MET A 1 238 ? 11.732 -1.680 -10.480 1.00 95.81 238 MET A N 1
ATOM 1899 C CA . MET A 1 238 ? 12.043 -0.343 -9.958 1.00 95.81 238 MET A CA 1
ATOM 1900 C C . MET A 1 238 ? 12.503 0.622 -11.045 1.00 95.81 238 MET A C 1
ATOM 1902 O O . MET A 1 238 ? 12.299 1.827 -10.911 1.00 95.81 238 MET A O 1
ATOM 1906 N N . TYR A 1 239 ? 13.125 0.126 -12.1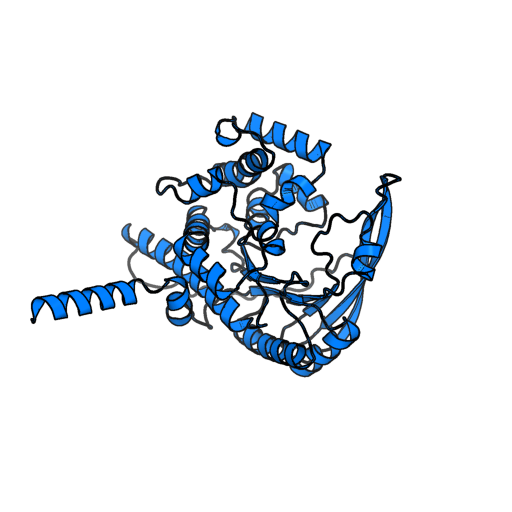21 1.00 97.88 239 TYR A N 1
ATOM 1907 C CA . TYR A 1 239 ? 13.719 0.991 -13.141 1.00 97.88 239 TYR A CA 1
ATOM 1908 C C . TYR A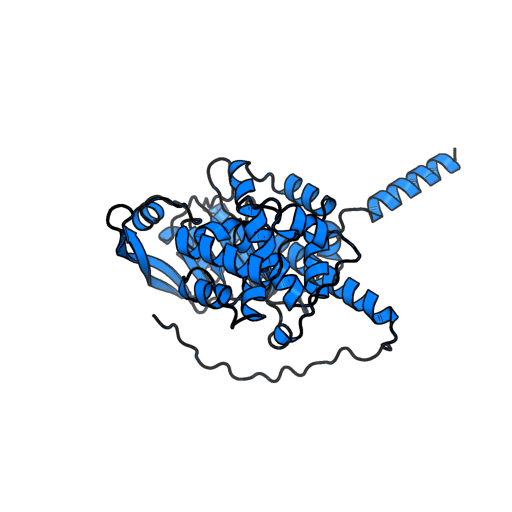 1 239 ? 12.978 0.976 -14.467 1.00 97.88 239 TYR A C 1
ATOM 1910 O O . TYR A 1 239 ? 12.622 2.041 -14.973 1.00 97.88 239 TYR A O 1
ATOM 1918 N N . ARG A 1 240 ? 12.771 -0.197 -15.069 1.00 98.25 240 ARG A N 1
ATOM 1919 C CA . ARG A 1 240 ? 12.200 -0.269 -16.424 1.00 98.25 240 ARG A CA 1
ATOM 1920 C C . ARG A 1 240 ? 10.730 0.098 -16.436 1.00 98.25 240 ARG A C 1
ATOM 1922 O O . ARG A 1 240 ? 10.357 0.970 -17.214 1.00 98.25 240 ARG A O 1
ATOM 1929 N N . GLN A 1 241 ? 9.946 -0.490 -15.541 1.00 97.06 241 GLN A N 1
ATOM 1930 C CA . GLN A 1 241 ? 8.551 -0.111 -15.338 1.00 97.06 241 GLN A CA 1
ATOM 1931 C C . GLN A 1 241 ? 8.416 1.390 -15.047 1.00 97.06 241 GLN A C 1
ATOM 1933 O O . GLN A 1 241 ? 7.605 2.064 -15.675 1.00 97.06 241 GLN A O 1
ATOM 1938 N N . SER A 1 242 ? 9.241 1.936 -14.146 1.00 96.56 242 SER A N 1
ATOM 1939 C CA . SER A 1 242 ? 9.218 3.369 -13.829 1.00 96.56 242 SER A CA 1
ATOM 1940 C C . SER A 1 242 ? 9.468 4.229 -15.063 1.00 96.56 242 SER A C 1
ATOM 1942 O O . SER A 1 242 ? 8.713 5.153 -15.337 1.00 96.56 242 SER A O 1
ATOM 1944 N N . LEU A 1 243 ? 10.482 3.901 -15.864 1.00 98.19 243 LEU A N 1
ATOM 1945 C CA . LEU A 1 243 ? 10.756 4.619 -17.108 1.00 98.19 243 LEU A CA 1
ATOM 1946 C C . LEU A 1 243 ? 9.632 4.464 -18.140 1.00 98.19 243 LEU A C 1
ATOM 1948 O O . LEU A 1 243 ? 9.316 5.424 -18.835 1.00 98.19 243 LEU A O 1
ATOM 1952 N N . GLU A 1 244 ? 9.017 3.291 -18.255 1.00 97.75 244 GLU A N 1
ATOM 1953 C CA . GLU A 1 244 ? 7.866 3.098 -19.140 1.00 97.75 244 GLU A CA 1
ATOM 1954 C C . GLU A 1 244 ? 6.689 3.990 -18.728 1.00 97.75 244 GLU A C 1
ATOM 1956 O O . GLU A 1 244 ? 6.146 4.700 -19.574 1.00 97.75 244 GLU A O 1
ATOM 1961 N N . ILE A 1 245 ? 6.366 4.043 -17.432 1.00 93.94 245 ILE A N 1
ATOM 1962 C CA . ILE A 1 245 ? 5.323 4.931 -16.894 1.00 93.94 245 ILE A CA 1
ATOM 1963 C C . ILE A 1 245 ? 5.653 6.408 -17.153 1.00 93.94 245 ILE A C 1
ATOM 1965 O O . ILE A 1 245 ? 4.757 7.204 -17.428 1.00 93.94 245 ILE A O 1
ATOM 1969 N N . LEU A 1 246 ? 6.936 6.776 -17.137 1.00 95.19 246 LEU A N 1
ATOM 1970 C CA . LEU A 1 246 ? 7.403 8.123 -17.484 1.00 95.19 246 LEU A CA 1
ATOM 1971 C C . LEU A 1 246 ? 7.437 8.401 -18.999 1.00 95.19 246 LEU A C 1
ATOM 1973 O O . LEU A 1 246 ? 7.899 9.465 -19.413 1.00 95.19 246 LEU A O 1
ATOM 1977 N N . GLY A 1 247 ? 6.957 7.475 -19.834 1.00 96.44 247 GLY A N 1
ATOM 1978 C CA . GLY A 1 247 ? 6.809 7.657 -21.280 1.00 96.44 247 GLY A CA 1
ATOM 1979 C C . GLY A 1 247 ? 8.038 7.275 -22.109 1.00 96.44 247 GLY A C 1
ATOM 1980 O O . GLY A 1 247 ? 8.116 7.603 -23.295 1.00 96.44 247 GLY A O 1
ATOM 1981 N N . PHE A 1 248 ? 9.019 6.572 -21.538 1.00 97.44 248 PHE A N 1
ATOM 1982 C CA . PHE A 1 248 ? 10.188 6.121 -22.293 1.00 97.44 248 PHE A CA 1
ATOM 1983 C C . PHE A 1 248 ? 9.861 4.853 -23.099 1.00 97.44 248 PHE A C 1
ATOM 1985 O O . PHE A 1 248 ? 10.049 3.737 -22.621 1.00 97.44 248 PHE A O 1
ATOM 1992 N N . ALA A 1 249 ? 9.487 5.014 -24.373 1.00 92.88 249 ALA A N 1
ATOM 1993 C CA . ALA A 1 249 ? 9.053 3.932 -25.280 1.00 92.88 249 ALA A CA 1
ATOM 1994 C C . ALA A 1 249 ? 10.027 2.739 -25.458 1.00 92.88 249 ALA A C 1
ATOM 1996 O O . ALA A 1 249 ? 9.661 1.714 -26.022 1.00 92.88 249 ALA A O 1
ATOM 1997 N N . LYS A 1 250 ? 11.287 2.860 -25.019 1.00 95.56 250 LYS A N 1
ATOM 1998 C CA . LYS A 1 250 ? 12.321 1.808 -25.098 1.00 95.56 250 LYS A CA 1
ATOM 1999 C C . LYS A 1 250 ? 12.862 1.392 -23.725 1.00 95.56 250 LYS A C 1
ATOM 2001 O O . LYS A 1 250 ? 13.955 0.832 -23.642 1.00 95.56 250 LYS A O 1
ATOM 2006 N N . ALA A 1 251 ? 12.124 1.664 -22.647 1.00 97.50 251 ALA A N 1
ATOM 2007 C CA . ALA A 1 251 ? 12.543 1.362 -21.276 1.00 97.50 251 ALA A CA 1
ATOM 2008 C C . ALA A 1 251 ? 13.017 -0.094 -21.105 1.00 97.50 251 ALA A C 1
ATOM 2010 O O . ALA A 1 251 ? 14.073 -0.359 -20.519 1.00 97.50 251 ALA A O 1
ATOM 2011 N N . TRP A 1 252 ? 12.303 -1.038 -21.717 1.00 97.75 252 TRP A N 1
ATOM 2012 C CA . TRP A 1 252 ? 12.602 -2.469 -21.652 1.00 97.75 252 TRP A CA 1
ATOM 2013 C C . TRP A 1 252 ? 13.839 -2.909 -22.438 1.00 97.75 252 TRP A C 1
ATOM 2015 O O . TRP A 1 252 ? 14.409 -3.952 -22.129 1.00 97.75 252 TRP A O 1
ATOM 2025 N N . SER A 1 253 ? 14.317 -2.103 -23.390 1.00 97.06 253 SER A N 1
ATOM 2026 C CA . SER A 1 253 ? 15.508 -2.411 -24.192 1.00 97.06 253 SER A CA 1
ATOM 2027 C C . SER A 1 253 ? 16.773 -1.698 -23.702 1.00 97.06 253 SER A C 1
ATOM 2029 O O . SER A 1 253 ? 17.847 -1.867 -24.281 1.00 97.06 253 SER A O 1
ATOM 2031 N N . PHE A 1 254 ? 16.685 -0.842 -22.681 1.00 98.06 254 PHE A N 1
ATOM 2032 C CA . PHE A 1 254 ? 17.860 -0.148 -22.155 1.00 98.06 254 PHE A CA 1
ATOM 2033 C C . PHE A 1 254 ? 18.811 -1.110 -21.437 1.00 98.06 254 PHE A C 1
ATOM 2035 O O . PHE A 1 254 ? 18.384 -2.078 -20.814 1.00 98.06 254 PHE A O 1
ATOM 2042 N N . SER A 1 255 ? 20.114 -0.829 -21.461 1.00 97.88 255 SER A N 1
ATOM 2043 C CA . SER A 1 255 ? 21.031 -1.507 -20.543 1.00 97.88 255 SER A CA 1
ATOM 2044 C C . SER A 1 255 ? 20.724 -1.095 -19.095 1.00 97.88 255 SER A C 1
ATOM 2046 O O . SER A 1 255 ? 20.264 0.035 -18.885 1.00 97.88 255 SER A O 1
ATOM 2048 N N . PRO A 1 256 ? 21.017 -1.940 -18.089 1.00 97.31 256 PRO A N 1
ATOM 2049 C CA . PRO A 1 256 ? 20.799 -1.592 -16.684 1.00 97.31 256 PRO A CA 1
ATOM 2050 C C . PRO A 1 256 ? 21.401 -0.236 -16.298 1.00 97.31 256 PRO A C 1
ATOM 2052 O O . PRO A 1 256 ? 20.709 0.643 -15.790 1.00 97.31 256 PRO A O 1
ATOM 2055 N N . LYS A 1 257 ? 22.666 0.007 -16.672 1.00 97.94 257 LYS A N 1
ATOM 2056 C CA . LYS A 1 257 ? 23.359 1.286 -16.438 1.00 97.94 257 LYS A CA 1
ATOM 2057 C C . LYS A 1 257 ? 22.613 2.484 -17.037 1.00 97.94 257 LYS A C 1
ATOM 2059 O O . LYS A 1 257 ? 22.552 3.546 -16.419 1.00 97.94 257 LYS A O 1
ATOM 2064 N N . ARG A 1 258 ? 22.055 2.336 -18.245 1.00 98.25 258 ARG A N 1
ATOM 2065 C CA . ARG A 1 258 ? 21.286 3.401 -18.901 1.00 98.25 258 ARG A CA 1
ATOM 2066 C C . ARG A 1 258 ? 19.957 3.640 -18.189 1.00 98.25 258 ARG A C 1
ATOM 2068 O O . ARG A 1 258 ? 19.626 4.802 -17.979 1.00 98.25 258 ARG A O 1
ATOM 2075 N N . ALA A 1 259 ? 19.236 2.580 -17.821 1.00 98.25 259 ALA A N 1
ATOM 2076 C CA . ALA A 1 259 ? 17.965 2.686 -17.109 1.00 98.25 259 ALA A CA 1
ATOM 2077 C C . ALA A 1 259 ? 18.141 3.400 -15.757 1.00 98.25 259 ALA A C 1
ATOM 2079 O O . ALA A 1 259 ? 17.479 4.406 -15.513 1.00 98.25 259 ALA A O 1
ATOM 2080 N N . ARG A 1 260 ? 19.120 2.978 -14.943 1.00 98.00 260 ARG A N 1
ATOM 2081 C CA . ARG A 1 260 ? 19.418 3.613 -13.646 1.00 98.00 260 ARG A CA 1
ATOM 2082 C C . ARG A 1 260 ? 19.739 5.099 -13.780 1.00 98.00 260 ARG A C 1
ATOM 2084 O O . ARG A 1 260 ? 19.171 5.918 -13.068 1.00 98.00 260 ARG A O 1
ATOM 2091 N N . ARG A 1 261 ? 20.604 5.462 -14.733 1.00 98.19 261 ARG A N 1
ATOM 2092 C CA . ARG A 1 261 ? 20.990 6.862 -14.973 1.00 98.19 261 ARG A CA 1
ATOM 2093 C C . ARG A 1 261 ? 19.817 7.726 -15.436 1.00 98.19 261 ARG A C 1
ATOM 2095 O O . ARG A 1 261 ? 19.719 8.872 -15.016 1.00 98.19 261 ARG A O 1
ATOM 2102 N N . LEU A 1 262 ? 18.975 7.209 -16.333 1.00 98.25 262 LEU A N 1
ATOM 2103 C CA . LEU A 1 262 ? 17.810 7.952 -16.816 1.00 98.25 262 LEU A CA 1
ATOM 2104 C C . LEU A 1 262 ? 16.798 8.160 -15.696 1.00 98.25 262 LEU A C 1
ATOM 2106 O O . LEU A 1 262 ? 16.381 9.293 -15.493 1.00 98.25 262 LEU A O 1
ATOM 2110 N N . LEU A 1 263 ? 16.469 7.111 -14.935 1.00 98.00 263 LEU A N 1
ATOM 2111 C CA . LEU A 1 263 ? 15.519 7.252 -13.836 1.00 98.00 263 LEU A CA 1
ATOM 2112 C C . LEU A 1 263 ? 16.040 8.220 -12.776 1.00 98.00 263 LEU A C 1
ATOM 2114 O O . LEU A 1 263 ? 15.299 9.092 -12.343 1.00 98.00 263 LEU A O 1
ATOM 2118 N N . ARG A 1 264 ? 17.325 8.119 -12.419 1.00 97.81 264 ARG A N 1
ATOM 2119 C CA . ARG A 1 264 ? 17.962 9.051 -11.487 1.00 97.81 264 ARG A CA 1
ATOM 2120 C C . ARG A 1 264 ? 17.796 10.501 -11.918 1.00 97.81 264 ARG A C 1
ATOM 2122 O O . ARG A 1 264 ? 17.355 11.314 -11.121 1.00 97.81 264 ARG A O 1
ATOM 2129 N N . ARG A 1 265 ? 18.075 10.803 -13.189 1.00 97.56 265 ARG A N 1
ATOM 2130 C CA . ARG A 1 265 ? 17.888 12.149 -13.741 1.00 97.56 265 ARG A CA 1
ATOM 2131 C C . ARG A 1 265 ? 16.437 12.621 -13.627 1.00 97.56 265 ARG A C 1
ATOM 2133 O O . ARG A 1 265 ? 16.219 13.783 -13.312 1.00 97.56 265 ARG A O 1
ATOM 2140 N N . GLU A 1 266 ? 15.465 11.758 -13.916 1.00 97.12 266 GLU A N 1
ATOM 2141 C CA . GLU A 1 266 ? 14.046 12.123 -13.819 1.00 97.12 266 GLU A CA 1
ATOM 2142 C C . GLU A 1 266 ? 13.630 12.398 -12.371 1.00 97.12 266 GLU A C 1
ATOM 2144 O O . GLU A 1 266 ? 12.966 13.397 -12.120 1.00 97.12 266 GLU A O 1
ATOM 2149 N N . VAL A 1 267 ? 14.067 11.562 -11.427 1.00 94.06 267 VAL A N 1
ATOM 2150 C CA . VAL A 1 267 ? 13.787 11.725 -9.992 1.00 94.06 267 VAL A CA 1
ATOM 2151 C C . VAL A 1 267 ? 14.459 12.983 -9.438 1.00 94.06 267 VAL A C 1
ATOM 2153 O O . VAL A 1 267 ? 13.806 13.787 -8.786 1.00 94.06 267 VAL A O 1
ATOM 2156 N N . GLU A 1 268 ? 15.733 13.223 -9.754 1.00 92.56 268 GLU A N 1
ATOM 2157 C CA . GLU A 1 268 ? 16.445 14.442 -9.338 1.00 92.56 268 GLU A CA 1
ATOM 2158 C C . GLU A 1 268 ? 15.818 15.713 -9.938 1.00 92.56 268 GLU A C 1
ATOM 2160 O O . GLU A 1 268 ? 15.831 16.764 -9.305 1.00 92.56 268 GLU A O 1
ATOM 2165 N N . ALA A 1 269 ? 15.258 15.632 -11.151 1.00 92.25 269 ALA A N 1
ATOM 2166 C CA . ALA A 1 269 ? 14.651 16.780 -11.822 1.00 92.25 269 ALA A CA 1
ATOM 2167 C C . ALA A 1 269 ? 13.210 17.070 -11.378 1.00 92.25 269 ALA A C 1
ATOM 2169 O O . ALA A 1 269 ? 12.781 18.222 -11.441 1.00 92.25 269 ALA A O 1
ATOM 2170 N N . LYS A 1 270 ? 12.442 16.039 -11.009 1.00 89.38 270 LYS A N 1
ATOM 2171 C CA . LYS A 1 270 ? 10.986 16.137 -10.808 1.00 89.38 270 LYS A CA 1
ATOM 2172 C C . LYS A 1 270 ? 10.513 15.754 -9.406 1.00 89.38 270 LYS A C 1
ATOM 2174 O O . LYS A 1 270 ? 9.331 15.926 -9.136 1.00 89.38 270 LYS A O 1
ATOM 2179 N N . GLY A 1 271 ? 11.401 15.255 -8.550 1.00 88.19 271 GLY A N 1
ATOM 2180 C CA . GLY A 1 271 ? 11.060 14.726 -7.231 1.00 88.19 271 GLY A CA 1
ATOM 2181 C C . GLY A 1 271 ? 10.676 13.244 -7.257 1.00 88.19 271 GLY A C 1
ATOM 2182 O O . GLY A 1 271 ? 10.622 12.604 -8.313 1.00 88.19 271 GLY A O 1
ATOM 2183 N N . PHE A 1 272 ? 10.433 12.676 -6.075 1.00 86.19 272 PHE A N 1
ATOM 2184 C CA . PHE A 1 272 ? 10.083 11.261 -5.906 1.00 86.19 272 PHE A CA 1
ATOM 2185 C C . PHE A 1 272 ? 8.647 10.953 -6.353 1.00 86.19 272 PHE A C 1
ATOM 2187 O O . PHE A 1 272 ? 8.311 9.796 -6.609 1.00 86.19 272 PHE A O 1
ATOM 2194 N N . GLU A 1 273 ? 7.796 11.971 -6.475 1.00 85.50 273 GLU A N 1
ATOM 2195 C CA . GLU A 1 273 ? 6.371 11.873 -6.786 1.00 85.50 273 GLU A CA 1
ATOM 2196 C C . GLU A 1 273 ? 6.129 11.165 -8.122 1.00 85.50 273 GLU A C 1
ATOM 2198 O O . GLU A 1 273 ? 5.136 10.455 -8.297 1.00 85.50 273 GLU A O 1
ATOM 2203 N N . VAL A 1 274 ? 7.085 11.276 -9.048 1.00 88.19 274 VAL A N 1
ATOM 2204 C CA . VAL A 1 274 ? 7.071 10.580 -10.342 1.00 88.19 274 VAL A CA 1
ATOM 2205 C C . VAL A 1 274 ? 7.103 9.052 -10.211 1.00 88.19 274 VAL A C 1
ATOM 2207 O O . VAL A 1 274 ? 6.779 8.344 -11.163 1.00 88.19 274 VAL A O 1
ATOM 2210 N N . LEU A 1 275 ? 7.467 8.533 -9.036 1.00 90.19 275 LEU A N 1
ATOM 2211 C CA . LEU A 1 275 ? 7.513 7.108 -8.716 1.00 90.19 275 LEU A CA 1
ATOM 2212 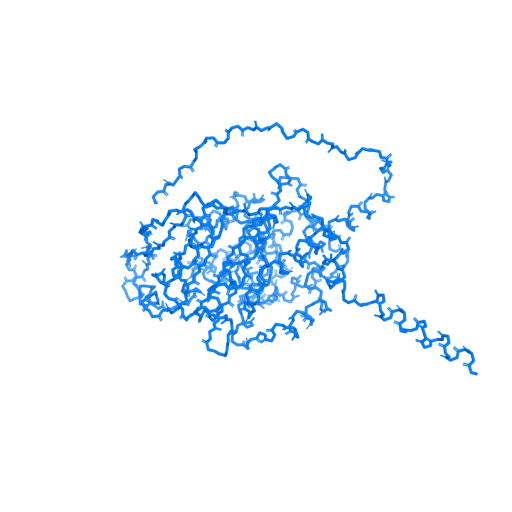C C . LEU A 1 275 ? 6.244 6.614 -8.014 1.00 90.19 275 LEU A C 1
ATOM 2214 O O . LEU A 1 275 ? 6.066 5.403 -7.882 1.00 90.19 275 LEU A O 1
ATOM 2218 N N . LEU A 1 276 ? 5.335 7.496 -7.579 1.00 87.12 276 LEU A N 1
ATOM 2219 C CA . LEU A 1 276 ? 4.095 7.089 -6.900 1.00 87.12 276 LEU A CA 1
ATOM 2220 C C . LEU A 1 276 ? 3.257 6.079 -7.705 1.00 87.12 276 LEU A C 1
ATOM 2222 O O . LEU A 1 276 ? 2.788 5.113 -7.094 1.00 87.12 276 LEU A O 1
ATOM 2226 N N . PRO A 1 277 ? 3.123 6.196 -9.044 1.00 87.00 277 PRO A N 1
ATOM 2227 C CA . PRO A 1 277 ? 2.445 5.184 -9.853 1.00 87.00 277 PRO A CA 1
ATOM 2228 C C . PRO A 1 277 ? 3.032 3.771 -9.729 1.00 87.00 277 PRO A C 1
ATOM 2230 O O . PRO A 1 277 ? 2.313 2.786 -9.808 1.00 87.00 277 PRO A O 1
ATOM 2233 N N . VAL A 1 278 ? 4.342 3.664 -9.514 1.00 86.50 278 VAL A N 1
ATOM 2234 C CA . VAL A 1 278 ? 5.087 2.397 -9.418 1.00 86.50 278 VAL A CA 1
ATOM 2235 C C . VAL A 1 278 ? 5.055 1.875 -7.981 1.00 86.50 278 VAL A C 1
ATOM 2237 O O . VAL A 1 278 ? 4.904 0.681 -7.733 1.00 86.50 278 VAL A O 1
ATOM 2240 N N . MET A 1 279 ? 5.179 2.786 -7.018 1.00 85.75 279 MET A N 1
ATOM 2241 C CA . MET A 1 279 ? 5.521 2.458 -5.635 1.00 85.75 279 MET A CA 1
ATOM 2242 C C . MET A 1 279 ? 4.334 2.514 -4.670 1.00 85.75 279 MET A C 1
ATOM 2244 O O . MET A 1 279 ? 4.432 2.009 -3.550 1.00 85.75 279 MET A O 1
ATOM 2248 N N . LYS A 1 280 ? 3.229 3.162 -5.052 1.00 82.94 280 LYS A N 1
ATOM 2249 C CA . LYS A 1 280 ? 2.057 3.379 -4.186 1.00 82.94 280 LYS A CA 1
ATOM 2250 C C . LYS A 1 280 ? 0.741 3.083 -4.892 1.00 82.94 280 LYS A C 1
ATOM 2252 O O . LYS A 1 280 ? -0.145 2.489 -4.291 1.00 82.94 280 LYS A O 1
ATOM 2257 N N . TRP A 1 281 ? 0.585 3.458 -6.154 1.00 85.50 281 TRP A N 1
ATOM 2258 C CA . TRP A 1 281 ? -0.720 3.418 -6.821 1.00 85.50 281 TRP A CA 1
ATOM 2259 C C . TRP A 1 281 ? -1.018 2.090 -7.525 1.00 85.50 281 TRP A C 1
ATOM 2261 O O . TRP A 1 281 ? -1.458 2.081 -8.670 1.00 85.50 281 TRP A O 1
ATOM 2271 N N . ASN A 1 282 ? -0.806 0.966 -6.836 1.00 86.12 282 ASN A N 1
ATOM 2272 C CA . ASN A 1 282 ? -1.045 -0.379 -7.365 1.00 86.12 282 ASN A CA 1
ATOM 2273 C C . ASN A 1 282 ? -1.913 -1.204 -6.417 1.00 86.12 282 ASN A C 1
ATOM 2275 O O . ASN A 1 282 ? -1.880 -0.993 -5.210 1.00 86.12 282 ASN A O 1
ATOM 2279 N N . TYR A 1 283 ? -2.656 -2.182 -6.939 1.00 85.94 283 TYR A N 1
ATOM 2280 C CA . TYR A 1 283 ? -3.436 -3.099 -6.088 1.00 85.94 283 TYR A CA 1
ATOM 2281 C C . TYR A 1 283 ? -2.579 -3.940 -5.144 1.00 85.94 283 TYR A C 1
ATOM 2283 O O . TYR A 1 283 ? -3.041 -4.352 -4.085 1.00 85.94 283 TYR A O 1
ATOM 2291 N N . ILE A 1 284 ? -1.344 -4.221 -5.546 1.00 88.56 284 ILE A N 1
ATOM 2292 C CA . ILE A 1 284 ? -0.364 -4.892 -4.712 1.00 88.56 284 ILE A CA 1
ATOM 2293 C C . ILE A 1 284 ? 0.943 -4.124 -4.786 1.00 88.56 284 ILE A C 1
ATOM 2295 O O . ILE A 1 284 ? 1.455 -3.824 -5.867 1.00 88.56 284 ILE A O 1
ATOM 2299 N N . ARG A 1 285 ? 1.475 -3.787 -3.622 1.00 88.56 285 ARG A N 1
ATOM 2300 C CA . ARG A 1 285 ? 2.737 -3.085 -3.478 1.00 88.56 285 ARG A CA 1
ATOM 2301 C C . ARG A 1 285 ? 3.795 -4.073 -3.007 1.00 88.56 285 ARG A C 1
ATOM 2303 O O . ARG A 1 285 ? 3.613 -4.774 -2.016 1.00 88.56 285 ARG A O 1
ATOM 2310 N N . VAL A 1 286 ? 4.907 -4.093 -3.739 1.00 89.62 286 VAL A N 1
ATOM 2311 C CA . VAL A 1 286 ? 6.102 -4.901 -3.436 1.00 89.62 286 VAL A CA 1
ATOM 2312 C C . VAL A 1 286 ? 7.354 -4.037 -3.262 1.00 89.62 286 VAL A C 1
ATOM 2314 O O . VAL A 1 286 ? 8.453 -4.553 -3.096 1.00 89.62 286 VAL A O 1
ATOM 2317 N N . SER A 1 287 ? 7.209 -2.711 -3.310 1.00 88.94 287 SER A N 1
ATOM 2318 C CA . SER A 1 287 ? 8.316 -1.752 -3.268 1.00 88.94 287 SER A CA 1
ATOM 2319 C C . SER A 1 287 ? 9.134 -1.825 -1.981 1.00 88.94 287 SER A C 1
ATOM 2321 O O . SER A 1 287 ? 10.357 -1.855 -2.045 1.00 88.94 287 SER A O 1
ATOM 2323 N N . SER A 1 288 ? 8.488 -1.918 -0.820 1.00 86.88 288 SER A N 1
ATOM 2324 C CA . SER A 1 288 ? 9.186 -2.059 0.464 1.00 86.88 288 SER A CA 1
ATOM 2325 C C . SER A 1 288 ? 9.973 -3.375 0.557 1.00 86.88 288 SER A C 1
ATOM 2327 O O . SER A 1 288 ? 11.060 -3.404 1.135 1.00 86.88 288 SER A O 1
ATOM 2329 N N . LEU A 1 289 ? 9.507 -4.456 -0.086 1.00 87.06 289 LEU A N 1
ATOM 2330 C CA . LEU A 1 289 ? 10.312 -5.668 -0.265 1.00 87.06 289 LEU A CA 1
ATOM 2331 C C . LEU A 1 289 ? 11.511 -5.420 -1.187 1.00 87.06 289 LEU A C 1
ATOM 2333 O O . LEU A 1 289 ? 12.621 -5.805 -0.835 1.00 87.06 289 LEU A O 1
ATOM 2337 N N . MET A 1 290 ? 11.320 -4.751 -2.327 1.00 91.25 290 MET A N 1
ATOM 2338 C CA . MET A 1 290 ? 12.420 -4.399 -3.236 1.00 91.25 290 MET A CA 1
ATOM 2339 C C . MET A 1 290 ? 13.512 -3.600 -2.523 1.00 91.25 290 MET A C 1
ATOM 2341 O O . MET A 1 290 ? 14.694 -3.917 -2.639 1.00 91.25 290 MET A O 1
ATOM 2345 N N . MET A 1 291 ? 13.109 -2.597 -1.747 1.00 90.69 291 MET A N 1
ATOM 2346 C CA . MET A 1 291 ? 14.006 -1.761 -0.954 1.00 90.69 291 MET A CA 1
ATOM 2347 C C . MET A 1 291 ? 14.762 -2.580 0.095 1.00 90.69 291 MET A C 1
ATOM 2349 O O . MET A 1 291 ? 15.972 -2.430 0.235 1.00 90.69 291 MET A O 1
ATOM 2353 N N . PHE A 1 292 ? 14.084 -3.506 0.774 1.00 88.12 292 PHE A N 1
ATOM 2354 C CA . PHE A 1 292 ? 14.732 -4.410 1.723 1.00 88.12 292 PHE A CA 1
ATOM 2355 C C . PHE A 1 292 ? 15.758 -5.341 1.068 1.00 88.12 292 PHE A C 1
ATOM 2357 O O . PHE A 1 292 ? 16.832 -5.545 1.626 1.00 88.12 292 PHE A O 1
ATOM 2364 N N . MET A 1 293 ? 15.457 -5.883 -0.117 1.00 88.81 293 MET A N 1
ATOM 2365 C CA . MET A 1 293 ? 16.384 -6.765 -0.838 1.00 88.81 293 MET A CA 1
ATOM 2366 C C . MET A 1 293 ? 17.591 -6.005 -1.407 1.00 88.81 293 MET A C 1
ATOM 2368 O O . MET A 1 293 ? 18.672 -6.575 -1.555 1.00 88.81 293 MET A O 1
ATOM 2372 N N . PHE A 1 294 ? 17.431 -4.712 -1.699 1.00 93.88 294 PHE A N 1
ATOM 2373 C CA . PHE A 1 294 ? 18.463 -3.856 -2.288 1.00 93.88 294 PHE A CA 1
ATOM 2374 C C . PHE A 1 294 ? 18.677 -2.582 -1.463 1.00 93.88 294 PHE A C 1
ATOM 2376 O O . PHE A 1 294 ? 18.502 -1.472 -1.980 1.00 93.88 294 PHE A O 1
ATOM 2383 N N . PRO A 1 295 ? 19.114 -2.702 -0.193 1.00 92.75 295 PRO A N 1
ATOM 2384 C CA . PRO A 1 295 ? 19.178 -1.563 0.714 1.00 92.75 295 PRO A CA 1
ATOM 2385 C C . PRO A 1 295 ? 20.217 -0.544 0.252 1.00 92.75 295 PRO A C 1
ATOM 2387 O O . PRO A 1 295 ? 20.030 0.649 0.429 1.00 92.75 295 PRO A O 1
ATOM 2390 N N . LYS A 1 296 ? 21.299 -0.995 -0.395 1.00 95.25 296 LYS A N 1
ATOM 2391 C CA . LYS A 1 296 ? 22.406 -0.140 -0.854 1.00 95.25 296 LYS A CA 1
ATOM 2392 C C . LYS A 1 296 ? 22.171 0.514 -2.218 1.00 95.25 296 LYS A C 1
ATOM 2394 O O . LYS A 1 296 ? 23.044 1.240 -2.690 1.00 95.25 296 LYS A O 1
ATOM 2399 N N . ASP A 1 297 ? 21.064 0.216 -2.895 1.00 96.69 297 ASP A N 1
ATOM 2400 C CA . ASP A 1 297 ? 20.771 0.860 -4.173 1.00 96.69 297 ASP A CA 1
ATOM 2401 C C . ASP A 1 297 ? 20.432 2.343 -3.954 1.00 96.69 297 ASP A C 1
ATOM 2403 O O . ASP A 1 297 ? 19.772 2.698 -2.978 1.00 96.69 297 ASP A O 1
ATOM 2407 N N . TRP A 1 298 ? 20.904 3.220 -4.848 1.00 96.19 298 TRP A N 1
ATOM 2408 C CA . TRP A 1 298 ? 20.753 4.670 -4.671 1.00 96.19 298 TRP A CA 1
ATOM 2409 C C . TRP A 1 298 ? 19.283 5.082 -4.567 1.00 96.19 298 TRP A C 1
ATOM 2411 O O . TRP A 1 298 ? 18.971 5.999 -3.816 1.00 96.19 298 TRP A O 1
ATOM 2421 N N . LEU A 1 299 ? 18.394 4.405 -5.305 1.00 95.19 299 LEU A N 1
ATOM 2422 C CA . LEU A 1 299 ? 16.976 4.726 -5.297 1.00 95.19 299 LEU A CA 1
ATOM 2423 C C . LEU A 1 299 ? 16.355 4.326 -3.960 1.00 95.19 299 LEU A C 1
ATOM 2425 O O . LEU A 1 299 ? 15.566 5.080 -3.409 1.00 95.19 299 LEU A O 1
ATOM 2429 N N . THR A 1 300 ? 16.747 3.175 -3.414 1.00 93.94 300 THR A N 1
ATOM 2430 C CA . THR A 1 300 ? 16.323 2.754 -2.076 1.00 93.94 300 THR A CA 1
ATOM 2431 C C . THR A 1 300 ? 16.745 3.767 -1.018 1.00 93.94 300 THR A C 1
ATOM 2433 O O . THR A 1 300 ? 15.903 4.202 -0.241 1.00 93.94 300 THR A O 1
ATOM 2436 N N . GLN A 1 301 ? 18.021 4.163 -1.006 1.00 93.44 301 GLN A N 1
ATOM 2437 C CA . GLN A 1 301 ? 18.536 5.151 -0.052 1.00 93.44 301 GLN A CA 1
ATOM 2438 C C . GLN A 1 301 ? 17.791 6.482 -0.180 1.00 93.44 301 GLN A C 1
ATOM 2440 O O . GLN A 1 301 ? 17.268 6.984 0.807 1.00 93.44 301 GLN A O 1
ATOM 2445 N N . TYR A 1 302 ? 17.635 6.974 -1.412 1.00 90.94 302 TYR A N 1
ATOM 2446 C CA . TYR A 1 302 ? 16.881 8.191 -1.695 1.00 90.94 302 TYR A CA 1
ATOM 2447 C C . TYR A 1 302 ? 15.438 8.122 -1.176 1.00 90.94 302 TYR A C 1
ATOM 2449 O O . TYR A 1 302 ? 14.955 9.073 -0.581 1.00 90.94 302 TYR A O 1
ATOM 2457 N N . LEU A 1 303 ? 14.740 6.998 -1.364 1.00 88.31 303 LEU A N 1
ATOM 2458 C CA . LEU A 1 303 ? 13.355 6.841 -0.909 1.00 88.31 303 LEU A CA 1
ATOM 2459 C C . LEU A 1 303 ? 13.233 6.734 0.613 1.00 88.31 303 LEU A C 1
ATOM 2461 O O . LEU A 1 303 ? 12.276 7.266 1.171 1.00 88.31 303 LEU A O 1
ATOM 2465 N N . LEU A 1 304 ? 14.180 6.075 1.285 1.00 86.06 304 LEU A N 1
ATOM 2466 C CA . LEU A 1 304 ? 14.200 5.993 2.751 1.00 86.06 304 LEU A CA 1
ATOM 2467 C C . LEU A 1 304 ? 14.411 7.367 3.404 1.00 86.06 304 LEU A C 1
ATOM 2469 O O . LEU A 1 304 ? 13.935 7.584 4.511 1.00 86.06 304 LEU A O 1
ATOM 2473 N N . GLU A 1 305 ? 15.061 8.304 2.712 1.00 85.06 305 GLU A N 1
ATOM 2474 C CA . GLU A 1 305 ? 15.222 9.691 3.169 1.00 85.06 305 GLU A CA 1
ATOM 2475 C C . GLU A 1 305 ? 13.939 10.530 3.034 1.00 85.06 305 GLU A C 1
ATOM 2477 O O . GLU A 1 305 ? 13.870 11.624 3.587 1.00 85.06 305 GLU A O 1
ATOM 2482 N N . THR A 1 306 ? 12.919 10.053 2.308 1.00 74.69 306 THR A N 1
ATOM 2483 C CA . THR A 1 306 ? 11.693 10.836 2.063 1.00 74.69 306 THR A CA 1
ATOM 2484 C C . THR A 1 306 ? 10.643 10.730 3.167 1.00 74.69 306 THR A C 1
ATOM 2486 O O . THR A 1 306 ? 9.616 11.369 3.026 1.00 74.69 306 THR A O 1
ATOM 2489 N N . ASP A 1 307 ? 10.814 9.921 4.220 1.00 69.56 307 ASP A N 1
ATOM 2490 C CA . ASP A 1 307 ? 9.789 9.565 5.236 1.00 69.56 307 ASP A CA 1
ATOM 2491 C C . ASP A 1 307 ? 8.505 8.882 4.699 1.00 69.56 307 ASP A C 1
ATOM 2493 O O . ASP A 1 307 ? 7.753 8.260 5.456 1.00 69.56 307 ASP A O 1
ATOM 2497 N N . TRP A 1 308 ? 8.256 8.926 3.386 1.00 68.56 308 TRP A N 1
ATOM 2498 C CA . TRP A 1 308 ? 7.104 8.315 2.711 1.00 68.56 308 TRP A CA 1
ATOM 2499 C C . TRP A 1 308 ? 7.208 6.796 2.583 1.00 68.56 308 TRP A C 1
ATOM 2501 O O . TRP A 1 308 ? 6.192 6.114 2.410 1.00 68.56 308 TRP A O 1
ATOM 2511 N N . PHE A 1 309 ? 8.426 6.263 2.633 1.00 71.62 309 PHE A N 1
ATOM 2512 C CA . PHE A 1 309 ? 8.691 4.844 2.470 1.00 71.62 309 PHE A CA 1
ATOM 2513 C C . PHE A 1 309 ? 9.334 4.285 3.724 1.00 71.62 309 PHE A C 1
ATOM 2515 O O . PHE A 1 309 ? 10.371 4.755 4.179 1.00 71.62 309 PHE A O 1
ATOM 2522 N N . LYS A 1 310 ? 8.715 3.230 4.247 1.00 68.88 310 LYS A N 1
ATOM 2523 C CA . LYS A 1 310 ? 9.272 2.427 5.327 1.00 68.88 310 LYS A CA 1
ATOM 2524 C C . LYS A 1 310 ? 9.802 1.120 4.756 1.00 68.88 310 LYS A C 1
ATOM 2526 O O . LYS A 1 310 ? 9.292 0.592 3.761 1.00 68.88 310 LYS A O 1
ATOM 2531 N N . ASP A 1 311 ? 10.812 0.578 5.417 1.00 62.47 311 ASP A N 1
ATOM 2532 C CA . ASP A 1 311 ? 11.440 -0.713 5.130 1.00 62.47 311 ASP A CA 1
ATOM 2533 C C . ASP A 1 311 ? 10.548 -1.920 5.483 1.00 62.47 311 ASP A C 1
ATOM 2535 O O . ASP A 1 311 ? 10.975 -3.069 5.379 1.00 62.47 311 ASP A O 1
ATOM 2539 N N . HIS A 1 312 ? 9.281 -1.682 5.821 1.00 63.84 312 HIS A N 1
ATOM 2540 C CA . HIS A 1 312 ? 8.221 -2.661 6.054 1.00 63.84 312 HIS A CA 1
ATOM 2541 C C . HIS A 1 312 ? 6.897 -2.044 5.568 1.00 63.84 312 HIS A C 1
ATOM 2543 O O . HIS A 1 312 ? 6.715 -0.841 5.779 1.00 63.84 312 HIS A O 1
ATOM 2549 N N . PRO A 1 313 ? 5.968 -2.785 4.926 1.00 63.62 313 PRO A N 1
ATOM 2550 C CA . PRO A 1 313 ? 5.784 -4.248 4.884 1.00 63.62 313 PRO A CA 1
ATOM 2551 C C . PRO A 1 313 ? 6.356 -4.956 3.635 1.00 63.62 313 PRO A C 1
ATOM 2553 O O . PRO A 1 313 ? 6.963 -4.338 2.772 1.00 63.62 313 PRO A O 1
ATOM 2556 N N . ILE A 1 314 ? 6.192 -6.283 3.539 1.00 72.31 314 ILE A N 1
ATOM 2557 C CA . ILE A 1 314 ? 6.713 -7.103 2.423 1.00 72.31 314 ILE A CA 1
ATOM 2558 C C . ILE A 1 314 ? 5.770 -7.079 1.217 1.00 72.31 314 ILE A C 1
ATOM 2560 O O . ILE A 1 314 ? 6.187 -6.773 0.100 1.00 72.31 314 ILE A O 1
ATOM 2564 N N . LEU A 1 315 ? 4.497 -7.384 1.461 1.00 85.06 315 LEU A N 1
ATOM 2565 C CA . LEU A 1 315 ? 3.420 -7.273 0.491 1.00 85.06 315 LEU A CA 1
ATOM 2566 C C . LEU A 1 315 ? 2.300 -6.457 1.111 1.00 85.06 315 LEU A C 1
ATOM 2568 O O . LEU A 1 315 ? 1.843 -6.755 2.214 1.00 85.06 315 LEU A O 1
ATOM 2572 N N . GLU A 1 316 ? 1.831 -5.467 0.376 1.00 87.81 316 GLU A N 1
ATOM 2573 C CA . GLU A 1 316 ? 0.690 -4.659 0.777 1.00 87.81 316 GLU A CA 1
ATOM 2574 C C . GLU A 1 316 ? -0.386 -4.765 -0.294 1.00 87.81 316 GLU A C 1
ATOM 2576 O O . GLU A 1 316 ? -0.184 -4.383 -1.446 1.00 87.81 316 GLU A O 1
ATOM 2581 N N . PHE A 1 317 ? -1.528 -5.315 0.096 1.00 88.19 317 PHE A N 1
ATOM 2582 C CA . PHE A 1 317 ? -2.697 -5.474 -0.751 1.00 88.19 317 PHE A CA 1
ATOM 2583 C C . PHE A 1 317 ? -3.648 -4.314 -0.492 1.00 88.19 317 PHE A C 1
ATOM 2585 O O . PHE A 1 317 ? -4.062 -4.084 0.644 1.00 88.19 317 PHE A O 1
ATOM 2592 N N . ARG A 1 318 ? -4.012 -3.587 -1.543 1.00 86.12 318 ARG A N 1
ATOM 2593 C CA . ARG A 1 318 ? -4.891 -2.421 -1.466 1.00 86.12 318 ARG A CA 1
ATOM 2594 C C . ARG A 1 318 ? -6.259 -2.782 -2.002 1.00 86.12 318 ARG A C 1
ATOM 2596 O O . ARG A 1 318 ? -6.467 -2.861 -3.213 1.00 86.12 318 ARG A O 1
ATOM 2603 N N . GLU A 1 319 ? -7.200 -2.963 -1.088 1.00 81.50 319 GLU A N 1
ATOM 2604 C CA . GLU A 1 319 ? -8.575 -3.308 -1.413 1.00 81.50 319 GLU A CA 1
ATOM 2605 C C . GLU A 1 319 ? -9.508 -2.107 -1.209 1.00 81.50 319 GLU A C 1
ATOM 2607 O O . GLU A 1 319 ? -9.429 -1.403 -0.198 1.00 81.50 319 GLU A O 1
ATOM 2612 N N . PRO A 1 320 ? -10.458 -1.866 -2.123 1.00 77.50 320 PRO A N 1
ATOM 2613 C CA . PRO A 1 320 ? -11.474 -0.833 -1.939 1.00 77.50 320 PRO A CA 1
ATOM 2614 C C . PRO A 1 320 ? -12.268 -1.045 -0.641 1.00 77.50 320 PRO A C 1
ATOM 2616 O O . PRO A 1 320 ? -12.723 -2.156 -0.354 1.00 77.50 320 PRO A O 1
ATOM 2619 N N . ASN A 1 321 ? -12.460 0.007 0.161 1.00 79.19 321 ASN A N 1
ATOM 2620 C CA . ASN A 1 321 ? -13.175 -0.072 1.439 1.00 79.19 321 ASN A CA 1
ATOM 2621 C C . ASN A 1 321 ? -14.632 0.365 1.334 1.00 79.19 321 ASN A C 1
ATOM 2623 O O . ASN A 1 321 ? -14.949 1.474 1.731 1.00 79.19 321 ASN A O 1
ATOM 2627 N N . ASN A 1 322 ? -15.540 -0.467 0.833 1.00 75.25 322 ASN A N 1
ATOM 2628 C CA . ASN A 1 322 ? -16.956 -0.085 0.749 1.00 75.25 322 ASN A CA 1
ATOM 2629 C C . ASN A 1 322 ? -17.826 -0.640 1.892 1.00 75.25 322 ASN A C 1
ATOM 2631 O O . ASN A 1 322 ? -18.861 -0.058 2.208 1.00 75.25 322 ASN A O 1
ATOM 2635 N N . ASP A 1 323 ? -17.431 -1.748 2.517 1.00 83.62 323 ASP A N 1
ATOM 2636 C CA . ASP A 1 323 ? -18.300 -2.520 3.408 1.00 83.62 323 ASP A CA 1
ATOM 2637 C C . ASP A 1 323 ? -17.806 -2.640 4.854 1.00 83.62 323 ASP A C 1
ATOM 2639 O O . ASP A 1 323 ? -18.582 -3.102 5.699 1.00 83.62 323 ASP A O 1
ATOM 2643 N N . PHE A 1 324 ? -16.577 -2.189 5.140 1.00 89.12 324 PHE A N 1
ATOM 2644 C CA . PHE A 1 324 ? -15.874 -2.351 6.417 1.00 89.12 324 PHE A CA 1
ATOM 2645 C C . PHE A 1 324 ? -15.696 -3.822 6.857 1.00 89.12 324 PHE A C 1
ATOM 2647 O O . PHE A 1 324 ? -15.506 -4.105 8.041 1.00 89.12 324 PHE A O 1
ATOM 2654 N N . ARG A 1 325 ? -15.737 -4.786 5.922 1.00 91.62 325 ARG A N 1
ATOM 2655 C CA . ARG A 1 325 ? -15.525 -6.221 6.200 1.00 91.62 325 ARG A CA 1
ATOM 2656 C C . ARG A 1 325 ? -14.041 -6.583 6.157 1.00 91.62 325 ARG A C 1
ATOM 2658 O O . ARG A 1 325 ? -13.549 -7.189 5.206 1.00 91.62 325 ARG A O 1
ATOM 2665 N N . VAL A 1 326 ? -13.315 -6.206 7.203 1.00 92.00 326 VAL A N 1
ATOM 2666 C CA . VAL A 1 326 ? -11.881 -6.480 7.356 1.00 92.00 326 VAL A CA 1
ATOM 2667 C C . VAL A 1 326 ? -11.596 -7.979 7.412 1.00 92.00 326 VAL A C 1
ATOM 2669 O O . VAL A 1 326 ? -10.690 -8.452 6.732 1.00 92.00 326 VAL A O 1
ATOM 2672 N N . ASN A 1 327 ? -12.373 -8.750 8.176 1.00 91.81 327 ASN A N 1
ATOM 2673 C CA . ASN A 1 327 ? -12.089 -10.172 8.389 1.00 91.81 327 ASN A CA 1
ATOM 2674 C C . ASN A 1 327 ? -12.173 -11.007 7.095 1.00 91.81 327 ASN A C 1
ATOM 2676 O O . ASN A 1 327 ? -11.297 -11.839 6.857 1.00 91.81 327 ASN A O 1
ATOM 2680 N N . SER A 1 328 ? -13.167 -10.750 6.237 1.00 88.44 328 SER A N 1
ATOM 2681 C CA . SER A 1 328 ? -13.305 -11.386 4.920 1.00 88.44 328 SER A CA 1
ATOM 2682 C C . SER A 1 328 ? -12.163 -10.984 3.991 1.00 88.44 328 SER A C 1
ATOM 2684 O O . SER A 1 328 ? -11.609 -11.833 3.301 1.00 88.44 328 SER A O 1
ATOM 2686 N N . LYS A 1 329 ? -11.745 -9.714 4.002 1.00 87.44 329 LYS A N 1
ATOM 2687 C CA . LYS A 1 329 ? -10.613 -9.258 3.182 1.00 87.44 329 LYS A CA 1
ATOM 2688 C C . LYS A 1 329 ? -9.295 -9.888 3.613 1.00 87.44 329 LYS A C 1
ATOM 2690 O O . LYS A 1 329 ? -8.535 -10.332 2.758 1.00 87.44 329 LYS A O 1
ATOM 2695 N N . VAL A 1 330 ? -9.055 -9.990 4.921 1.00 88.25 330 VAL A N 1
ATOM 2696 C CA . VAL A 1 330 ? -7.891 -10.710 5.450 1.00 88.25 330 VAL A CA 1
ATOM 2697 C C . VAL A 1 330 ? -7.941 -12.172 5.010 1.00 88.25 330 VAL A C 1
ATOM 2699 O O . VAL A 1 330 ? -6.959 -12.624 4.437 1.00 88.25 330 VAL A O 1
ATOM 2702 N N . ARG A 1 331 ? -9.077 -12.877 5.169 1.00 86.38 331 ARG A N 1
ATOM 2703 C CA . ARG A 1 331 ? -9.255 -14.271 4.695 1.00 86.38 331 ARG A CA 1
ATOM 2704 C C . ARG A 1 331 ? -8.896 -14.439 3.221 1.00 86.38 331 ARG A C 1
ATOM 2706 O O . ARG A 1 331 ? -8.114 -15.322 2.880 1.00 86.38 331 ARG A O 1
ATOM 2713 N N . LYS A 1 332 ? -9.438 -13.570 2.364 1.00 82.75 332 LYS A N 1
ATOM 2714 C CA . LYS A 1 332 ? -9.184 -13.554 0.914 1.00 82.75 332 LYS A CA 1
ATOM 2715 C C . LYS A 1 332 ? -7.704 -13.446 0.601 1.00 82.75 332 LYS A C 1
ATOM 2717 O O . LYS A 1 332 ? -7.152 -14.268 -0.126 1.00 82.75 332 LYS A O 1
ATOM 2722 N N . ILE A 1 333 ? -7.064 -12.426 1.160 1.00 84.06 333 ILE A N 1
ATOM 2723 C CA . ILE A 1 333 ? -5.677 -12.091 0.848 1.00 84.06 333 ILE A CA 1
ATOM 2724 C C . ILE A 1 333 ? -4.717 -13.128 1.422 1.00 84.06 333 ILE A C 1
ATOM 2726 O O . ILE A 1 333 ? -3.840 -13.605 0.703 1.00 84.06 333 ILE A O 1
ATOM 2730 N N . THR A 1 334 ? -4.886 -13.536 2.680 1.00 80.94 334 THR A N 1
ATOM 2731 C CA . THR A 1 334 ? -4.009 -14.548 3.279 1.00 80.94 334 THR A CA 1
ATOM 2732 C C . THR A 1 334 ? -4.224 -15.916 2.643 1.00 80.94 334 THR A C 1
ATOM 2734 O O . THR A 1 334 ? -3.242 -16.589 2.345 1.00 80.94 334 THR A O 1
ATOM 2737 N N . GLY A 1 335 ? -5.467 -16.301 2.336 1.00 79.31 335 GLY A N 1
ATOM 2738 C CA . GLY A 1 335 ? -5.776 -17.517 1.581 1.00 79.31 335 GLY A CA 1
ATOM 2739 C C . GLY A 1 335 ? -5.125 -17.518 0.195 1.00 79.31 335 GLY A C 1
ATOM 2740 O O . GLY A 1 335 ? -4.527 -18.519 -0.203 1.00 79.31 335 GLY A O 1
ATOM 2741 N N . HIS A 1 336 ? -5.148 -16.382 -0.512 1.00 79.56 336 HIS A N 1
ATOM 2742 C CA . HIS A 1 336 ? -4.456 -16.214 -1.795 1.00 79.56 336 HIS A CA 1
ATOM 2743 C C . HIS A 1 336 ? -2.937 -16.374 -1.672 1.00 79.56 336 HIS A C 1
ATOM 2745 O O . HIS A 1 336 ? -2.323 -17.104 -2.454 1.00 79.56 336 HIS A O 1
ATOM 2751 N N . VAL A 1 337 ? -2.323 -15.723 -0.681 1.00 79.19 337 VAL A N 1
ATOM 2752 C CA . VAL A 1 337 ? -0.878 -15.818 -0.422 1.00 79.19 337 VAL A CA 1
ATOM 2753 C C . VAL A 1 337 ? -0.481 -17.251 -0.059 1.00 79.19 337 VAL A C 1
ATOM 2755 O O . VAL A 1 337 ? 0.462 -17.796 -0.639 1.00 79.19 337 VAL A O 1
ATOM 2758 N N . ILE A 1 338 ? -1.215 -17.898 0.852 1.00 76.06 338 ILE A N 1
ATOM 2759 C CA . ILE A 1 338 ? -0.967 -19.284 1.275 1.00 76.06 338 ILE A CA 1
ATOM 2760 C C . ILE A 1 338 ? -1.109 -20.234 0.093 1.00 76.06 338 ILE A C 1
ATOM 2762 O O . ILE A 1 338 ? -0.248 -21.085 -0.104 1.00 76.06 338 ILE A O 1
ATOM 2766 N N . ARG A 1 339 ? -2.154 -20.086 -0.722 1.00 76.81 339 ARG A N 1
ATOM 2767 C CA . ARG A 1 339 ? -2.347 -20.912 -1.914 1.00 76.81 339 ARG A CA 1
ATOM 2768 C C . ARG A 1 339 ? -1.217 -20.724 -2.919 1.00 76.81 339 ARG A C 1
ATOM 2770 O O . ARG A 1 339 ? -0.651 -21.711 -3.370 1.00 76.81 339 ARG A O 1
ATOM 2777 N N . SER A 1 340 ? -0.873 -19.478 -3.236 1.00 75.62 340 SER A N 1
ATOM 2778 C CA . SER A 1 340 ? 0.191 -19.151 -4.193 1.00 75.62 340 SER A CA 1
ATOM 2779 C C . SER A 1 340 ? 1.530 -19.753 -3.757 1.00 75.62 340 SER A C 1
ATOM 2781 O O . SER A 1 340 ? 2.254 -20.334 -4.561 1.00 75.62 340 SER A O 1
ATOM 2783 N N . THR A 1 341 ? 1.831 -19.695 -2.460 1.00 69.19 341 THR A N 1
ATOM 2784 C CA . THR A 1 341 ? 3.047 -20.295 -1.894 1.00 69.19 341 THR A CA 1
ATOM 2785 C C . THR A 1 341 ? 2.958 -21.820 -1.781 1.00 69.19 341 THR A C 1
ATOM 2787 O O . THR A 1 341 ? 3.937 -22.503 -2.063 1.00 69.19 341 THR A O 1
ATOM 2790 N N . HIS A 1 342 ? 1.800 -22.398 -1.448 1.00 65.12 342 HIS A N 1
ATOM 2791 C CA . HIS A 1 342 ? 1.606 -23.852 -1.389 1.00 65.12 342 HIS A CA 1
ATOM 2792 C C . HIS A 1 342 ? 1.649 -24.507 -2.767 1.00 65.12 342 HIS A C 1
ATOM 2794 O O . HIS A 1 342 ? 2.265 -25.558 -2.906 1.00 65.12 342 HIS A O 1
ATOM 2800 N N . GLU A 1 343 ? 1.025 -23.917 -3.785 1.00 56.38 343 GLU A N 1
ATOM 2801 C CA . GLU A 1 343 ? 1.105 -24.397 -5.168 1.00 56.38 343 GLU A CA 1
ATOM 2802 C C . GLU A 1 343 ? 2.544 -24.274 -5.696 1.00 56.38 343 GLU A C 1
ATOM 2804 O O . GLU A 1 343 ? 3.029 -25.210 -6.332 1.00 56.38 343 GLU A O 1
ATOM 2809 N N . GLY A 1 344 ? 3.279 -23.218 -5.320 1.00 46.78 344 GLY A N 1
ATOM 2810 C CA . GLY A 1 344 ? 4.723 -23.102 -5.568 1.00 46.78 344 GLY A CA 1
ATOM 2811 C C . GLY A 1 344 ? 5.553 -24.196 -4.876 1.00 46.78 344 GLY A C 1
ATOM 2812 O O . GLY A 1 344 ? 6.397 -24.839 -5.501 1.00 46.78 344 GLY A O 1
ATOM 2813 N N . VAL A 1 345 ? 5.266 -24.497 -3.605 1.00 40.66 345 VAL A N 1
ATOM 2814 C CA . VAL A 1 345 ? 5.947 -25.551 -2.828 1.00 40.66 345 VAL A CA 1
ATOM 2815 C C . VAL A 1 345 ? 5.566 -26.962 -3.301 1.00 40.66 345 VAL A C 1
ATOM 2817 O O . VAL A 1 345 ? 6.403 -27.865 -3.292 1.00 40.66 345 VAL A O 1
ATOM 2820 N N . VAL A 1 346 ? 4.326 -27.193 -3.739 1.00 36.84 346 VAL A N 1
ATOM 2821 C CA . VAL A 1 346 ? 3.883 -28.477 -4.312 1.00 36.84 346 VAL A CA 1
ATOM 2822 C C . VAL A 1 346 ? 4.479 -28.684 -5.707 1.00 36.84 346 VAL A C 1
ATOM 2824 O O . VAL A 1 346 ? 4.894 -29.803 -6.007 1.00 36.84 346 VAL A O 1
ATOM 2827 N N . ALA A 1 347 ? 4.633 -27.626 -6.511 1.00 31.23 347 ALA A N 1
ATOM 2828 C CA . ALA A 1 347 ? 5.366 -27.684 -7.777 1.00 31.23 347 ALA A CA 1
ATOM 2829 C C . ALA A 1 347 ? 6.857 -28.026 -7.570 1.00 31.23 347 ALA A C 1
ATOM 2831 O O . ALA A 1 347 ? 7.426 -28.795 -8.343 1.00 31.23 347 ALA A O 1
ATOM 2832 N N . LEU A 1 348 ? 7.472 -27.564 -6.474 1.00 30.12 348 LEU A N 1
ATOM 2833 C CA . LEU A 1 348 ? 8.856 -27.904 -6.105 1.00 30.12 348 LEU A CA 1
ATOM 2834 C C . LEU A 1 348 ? 9.010 -29.296 -5.462 1.00 30.12 348 LEU A C 1
ATOM 2836 O O . LEU A 1 348 ? 10.077 -29.906 -5.551 1.00 30.12 348 LEU A O 1
ATOM 2840 N N . LYS A 1 349 ? 7.948 -29.871 -4.882 1.00 30.62 349 LYS A N 1
ATOM 2841 C CA . LYS A 1 349 ? 7.956 -31.266 -4.393 1.00 30.62 349 LYS A CA 1
ATOM 2842 C C . LYS A 1 349 ? 8.040 -32.308 -5.517 1.00 30.62 349 LYS A C 1
ATOM 2844 O O . LYS A 1 349 ? 8.371 -33.459 -5.231 1.00 30.62 349 LYS A O 1
ATOM 2849 N N . GLY A 1 350 ? 7.845 -31.911 -6.779 1.00 27.83 350 GLY A N 1
ATOM 2850 C CA . GLY A 1 350 ? 8.130 -32.732 -7.962 1.00 27.83 350 GLY A CA 1
ATOM 2851 C C . GLY A 1 350 ? 9.618 -33.056 -8.180 1.00 27.83 350 GLY A C 1
ATOM 2852 O O . GLY A 1 350 ? 9.927 -33.918 -8.995 1.00 27.83 350 GLY A O 1
ATOM 2853 N N . LEU A 1 351 ? 10.533 -32.425 -7.427 1.00 27.69 351 LEU A N 1
ATOM 2854 C CA . LEU A 1 351 ? 11.989 -32.638 -7.501 1.00 27.69 351 LEU A CA 1
ATOM 2855 C C . LEU A 1 351 ? 12.575 -33.443 -6.320 1.00 27.69 351 LEU A C 1
ATOM 2857 O O . LEU A 1 351 ? 13.783 -33.439 -6.102 1.00 27.69 351 LEU A O 1
ATOM 2861 N N . GLY A 1 352 ? 11.750 -34.199 -5.585 1.00 28.94 352 GLY A N 1
ATOM 2862 C CA . GLY A 1 352 ? 12.258 -35.306 -4.760 1.00 28.94 352 GLY A CA 1
ATOM 2863 C C . GLY A 1 352 ? 12.486 -35.037 -3.268 1.00 28.94 352 GLY A C 1
ATOM 2864 O O . GLY A 1 352 ? 13.271 -35.750 -2.644 1.00 28.94 352 GLY A O 1
ATOM 2865 N N . PHE A 1 353 ? 11.764 -34.104 -2.642 1.00 28.25 353 PHE A N 1
ATOM 2866 C CA . PHE A 1 353 ? 11.731 -34.030 -1.175 1.00 28.25 353 PHE A CA 1
ATOM 2867 C C . PHE A 1 353 ? 10.662 -34.964 -0.593 1.00 28.25 353 PHE A C 1
ATOM 2869 O O . PHE A 1 353 ? 9.455 -34.757 -0.750 1.00 28.25 353 PHE A O 1
ATOM 2876 N N . ARG A 1 354 ? 11.122 -36.032 0.072 1.00 30.28 354 ARG A N 1
ATOM 2877 C CA . ARG A 1 354 ? 10.274 -37.038 0.727 1.00 30.28 354 ARG A CA 1
ATOM 2878 C C . ARG A 1 354 ? 9.415 -36.415 1.831 1.00 30.28 354 ARG A C 1
ATOM 2880 O O . ARG A 1 354 ? 9.870 -35.585 2.610 1.00 30.28 354 ARG A O 1
ATOM 2887 N N . LYS A 1 355 ? 8.168 -36.891 1.912 1.00 35.62 355 LYS A N 1
ATOM 2888 C CA . LYS A 1 355 ? 7.240 -36.682 3.030 1.00 35.62 355 LYS A CA 1
ATOM 2889 C C . LYS A 1 355 ? 7.918 -37.027 4.359 1.00 35.62 355 LYS A C 1
ATOM 2891 O O . LYS A 1 355 ? 8.346 -38.161 4.545 1.00 35.62 355 LYS A O 1
ATOM 2896 N N . GLY A 1 356 ? 7.902 -36.086 5.292 1.00 33.56 356 GLY A N 1
ATOM 2897 C CA . GLY A 1 356 ? 8.207 -36.350 6.691 1.00 33.56 356 GLY A CA 1
ATOM 2898 C C . GLY A 1 356 ? 8.693 -35.091 7.384 1.00 33.56 356 GLY A C 1
ATOM 2899 O O . GLY A 1 356 ? 9.765 -34.605 7.061 1.00 33.56 356 GLY A O 1
ATOM 2900 N N . VAL A 1 357 ? 7.913 -34.622 8.359 1.00 29.56 357 VAL A N 1
ATOM 2901 C CA . VAL A 1 357 ? 8.251 -33.532 9.286 1.00 29.56 357 VAL A CA 1
ATOM 2902 C C . VAL A 1 357 ? 8.167 -32.133 8.654 1.00 29.56 357 VAL A C 1
ATOM 2904 O O . VAL A 1 357 ? 9.119 -31.614 8.084 1.00 29.56 357 VAL A O 1
ATOM 2907 N N . LEU A 1 358 ? 7.010 -31.477 8.822 1.00 30.58 358 LEU A N 1
ATOM 2908 C CA . LEU A 1 358 ? 7.011 -30.024 9.024 1.00 30.58 358 LEU A CA 1
ATOM 2909 C C . LEU A 1 358 ? 7.986 -29.771 10.183 1.00 30.58 358 LEU A C 1
ATOM 2911 O O . LEU A 1 358 ? 7.752 -30.336 11.256 1.00 30.58 358 LEU A O 1
ATOM 2915 N N . PRO A 1 359 ? 9.078 -29.007 10.007 1.00 27.77 359 PRO A N 1
ATOM 2916 C CA . PRO A 1 359 ? 9.900 -28.649 11.141 1.00 27.77 359 PRO A CA 1
ATOM 2917 C C . PRO A 1 359 ? 9.003 -27.864 12.092 1.00 27.77 359 PRO A C 1
ATOM 2919 O O . PRO A 1 359 ? 8.544 -26.767 11.779 1.00 27.77 359 PRO A O 1
ATOM 2922 N N . ILE A 1 360 ? 8.721 -28.457 13.252 1.00 29.44 360 ILE A N 1
ATOM 2923 C CA . ILE A 1 360 ? 8.268 -27.715 14.419 1.00 29.44 360 ILE A CA 1
ATOM 2924 C C . ILE A 1 360 ? 9.457 -26.827 14.767 1.00 29.44 360 ILE A C 1
ATOM 2926 O O . ILE A 1 360 ? 10.366 -27.232 15.493 1.00 29.44 360 ILE A O 1
ATOM 2930 N N . PHE A 1 361 ? 9.503 -25.637 14.175 1.00 28.69 361 PHE A N 1
ATOM 2931 C CA . PHE A 1 361 ? 10.435 -24.618 14.602 1.00 28.69 361 PHE A CA 1
ATOM 2932 C C . PHE A 1 361 ? 10.049 -24.275 16.036 1.00 28.69 361 PHE A C 1
ATOM 2934 O O . PHE A 1 361 ? 8.986 -23.715 16.306 1.00 28.69 361 PHE A O 1
ATOM 2941 N N . LYS A 1 362 ? 10.904 -24.675 16.982 1.00 22.94 362 LYS A N 1
ATOM 2942 C CA . LYS A 1 362 ? 10.891 -24.116 18.328 1.00 22.94 362 LYS A CA 1
ATOM 2943 C C . LYS A 1 362 ? 11.072 -22.613 18.155 1.00 22.94 362 LYS A C 1
ATOM 2945 O O . LYS A 1 362 ? 12.180 -22.149 17.910 1.00 22.94 362 LYS A O 1
ATOM 2950 N N . VAL A 1 363 ? 9.978 -21.871 18.281 1.00 26.95 363 VAL A N 1
ATOM 2951 C CA . VAL A 1 363 ? 10.010 -20.427 18.484 1.00 26.95 363 VAL A CA 1
ATOM 2952 C C . VAL A 1 363 ? 10.644 -20.218 19.857 1.00 26.95 363 VAL A C 1
ATOM 2954 O O . VAL A 1 363 ? 9.965 -20.209 20.886 1.00 26.95 363 VAL A O 1
ATOM 2957 N N . SER A 1 364 ? 11.973 -20.143 19.906 1.00 24.50 364 SER A N 1
ATOM 2958 C CA . SER A 1 364 ? 12.661 -19.563 21.050 1.00 24.50 364 SER A CA 1
ATOM 2959 C C . SER A 1 364 ? 12.214 -18.114 21.102 1.00 24.50 364 SER A C 1
ATOM 2961 O O . SER A 1 364 ? 12.600 -17.343 20.234 1.00 24.50 364 SER A O 1
ATOM 2963 N N . ARG A 1 365 ? 11.359 -17.761 22.066 1.00 26.31 365 ARG A N 1
ATOM 2964 C CA . ARG A 1 365 ? 11.001 -16.367 22.338 1.00 26.31 365 ARG A CA 1
ATOM 2965 C C . ARG A 1 365 ? 12.286 -15.602 22.666 1.00 26.31 365 ARG A C 1
ATOM 2967 O O . ARG A 1 365 ? 12.853 -15.880 23.726 1.00 26.31 365 ARG A O 1
ATOM 2974 N N . PRO A 1 366 ? 12.732 -14.630 21.858 1.00 25.11 366 PRO A N 1
ATOM 2975 C CA . PRO A 1 366 ? 13.593 -13.592 22.369 1.00 25.11 366 PRO A CA 1
ATOM 2976 C C . PRO A 1 366 ? 12.679 -12.547 23.012 1.00 25.11 366 PRO A C 1
ATOM 2978 O O . PRO A 1 366 ? 11.635 -12.159 22.485 1.00 25.11 366 PRO A O 1
ATOM 2981 N N . SER A 1 367 ? 13.053 -12.116 24.204 1.00 26.14 367 SER A N 1
ATOM 2982 C CA . SER A 1 367 ? 12.521 -10.924 24.843 1.00 26.14 367 SER A CA 1
ATOM 2983 C C . SER A 1 367 ? 12.761 -9.709 23.941 1.00 26.14 367 SER A C 1
ATOM 2985 O O . SER A 1 367 ? 13.870 -9.180 23.915 1.00 26.14 367 SER A O 1
ATOM 2987 N N . CYS A 1 368 ? 11.737 -9.239 23.228 1.00 24.58 368 CYS A N 1
ATOM 2988 C CA . CYS A 1 368 ? 11.791 -7.934 22.574 1.00 24.58 368 CYS A CA 1
ATOM 2989 C C . CYS A 1 368 ? 11.471 -6.851 23.614 1.00 24.58 368 CYS A C 1
ATOM 2991 O O . CYS A 1 368 ? 10.328 -6.438 23.808 1.00 24.58 368 CYS A O 1
ATOM 2993 N N . GLN A 1 369 ? 12.509 -6.440 24.342 1.00 23.14 369 GLN A N 1
ATOM 2994 C CA . GLN A 1 369 ? 12.566 -5.133 24.984 1.00 23.14 369 GLN A CA 1
ATOM 2995 C C . GLN A 1 369 ? 12.803 -4.060 23.910 1.00 23.14 369 GLN A C 1
ATOM 2997 O O . GLN A 1 369 ? 13.676 -4.223 23.068 1.00 23.14 369 GLN A O 1
ATOM 3002 N N . ARG A 1 370 ? 12.040 -2.962 24.014 1.00 26.09 370 ARG A N 1
ATOM 3003 C CA . ARG A 1 370 ? 12.350 -1.579 23.591 1.00 26.09 370 ARG A CA 1
ATOM 3004 C C . ARG A 1 370 ? 13.090 -1.368 22.260 1.00 26.09 370 ARG A C 1
ATOM 3006 O O . ARG A 1 370 ? 14.311 -1.430 22.225 1.00 26.09 370 ARG A O 1
ATOM 3013 N N . ILE A 1 371 ? 12.365 -0.835 21.276 1.00 25.95 371 ILE A N 1
ATOM 3014 C CA . ILE A 1 371 ? 12.872 0.170 20.322 1.00 25.95 371 ILE A CA 1
ATOM 3015 C C . ILE A 1 371 ? 11.740 1.200 20.163 1.00 25.95 371 ILE A C 1
ATOM 3017 O O . ILE A 1 371 ? 10.680 0.883 19.643 1.00 25.95 371 ILE A O 1
ATOM 3021 N N . MET A 1 372 ? 11.747 2.249 20.988 1.00 23.23 372 MET A N 1
ATOM 3022 C CA . MET A 1 372 ? 12.097 3.625 20.604 1.00 23.23 372 MET A CA 1
ATOM 3023 C C . MET A 1 372 ? 11.292 4.152 19.411 1.00 23.23 372 MET A C 1
ATOM 3025 O O . MET A 1 372 ? 11.724 4.097 18.266 1.00 23.23 372 MET A O 1
ATOM 3029 N N . LEU A 1 373 ? 10.142 4.744 19.753 1.00 24.75 373 LEU A N 1
ATOM 3030 C CA . LEU A 1 373 ? 9.698 6.001 19.161 1.00 24.75 373 LEU A CA 1
ATOM 3031 C C . LEU A 1 373 ? 10.888 6.973 19.191 1.00 24.75 373 LEU A C 1
ATOM 3033 O O . LEU A 1 373 ? 11.178 7.559 20.234 1.00 24.75 373 LEU A O 1
ATOM 3037 N N . ASN A 1 374 ? 11.609 7.089 18.082 1.00 22.38 374 ASN A N 1
ATOM 3038 C CA . ASN A 1 374 ? 12.397 8.281 17.824 1.00 22.38 374 ASN A CA 1
ATOM 3039 C C . ASN A 1 374 ? 11.467 9.257 17.105 1.00 22.38 374 ASN A C 1
ATOM 3041 O O . ASN A 1 374 ? 11.025 8.967 15.998 1.00 22.38 374 ASN A O 1
ATOM 3045 N N . LEU A 1 375 ? 11.125 10.297 17.873 1.00 29.25 375 LEU A N 1
ATOM 3046 C CA . LEU A 1 375 ? 10.631 11.636 17.534 1.00 29.25 375 LEU A CA 1
ATOM 3047 C C . LEU A 1 375 ? 10.195 11.880 16.086 1.00 29.25 375 LEU A C 1
ATOM 3049 O O . LEU A 1 375 ? 11.074 11.828 15.201 1.00 29.25 375 LEU A O 1
#